Protein AF-A0A1J5WHY4-F1 (afdb_monomer_lite)

Secondary structure (DSSP, 8-state):
-HHHHTT-TTEETTTEEPTT-SS-TTT-TTEETTEEPPGGG--EEE--SSTTBPPEE--SS-SSPPPPPBPPTT-B---STTTT-EEETTEEE-HHHHHHHHTGGGT--EE---TT--EEEEEETTTEEEEEEEEPPTT-EETTTEEEETTEEEEPHHHHHHHSHHHHHHHHHHHHHHHHHHHHHHH-----

Foldseek 3Di:
DQVQCVVWPQADSVRDGDPPAQDTPRPFLQDDPSAGNDQVVQDQSACDPALQWHGFGRHRPGSHTDDIDGHDQQCQRDDDPAQGFTDDPRDGFELQVVQCVVPVVQRFRGADDDAQWQWRWTQGPPPGIDTDPDGGDFSYDHHQQWTDDPRGTGHDPVSVCVVCVVVVVVVVVVVVVVVVVVVVCVVDPDDD

Radius of gyration: 28.95 Å; chains: 1; bounding box: 81×68×58 Å

Structure (mmCIF, N/CA/C/O backbone):
data_AF-A0A1J5WHY4-F1
#
_entry.id   AF-A0A1J5WHY4-F1
#
loop_
_atom_site.group_PDB
_atom_site.id
_atom_site.type_symbol
_atom_site.label_atom_id
_atom_site.label_alt_id
_atom_site.label_comp_id
_atom_site.label_asym_id
_atom_site.label_entity_id
_atom_site.label_seq_id
_atom_site.pdbx_PDB_ins_code
_atom_site.Cartn_x
_atom_site.Cartn_y
_atom_site.Cartn_z
_atom_site.occupancy
_atom_site.B_iso_or_equiv
_atom_site.auth_seq_id
_atom_site.auth_comp_id
_atom_site.auth_asym_id
_atom_site.auth_atom_id
_atom_site.pdbx_PDB_model_num
ATOM 1 N N . ASP A 1 1 ? -32.432 -4.591 13.826 1.00 59.94 1 ASP A N 1
ATOM 2 C CA . ASP A 1 1 ? -33.207 -5.833 13.672 1.00 59.94 1 ASP A CA 1
ATOM 3 C C . ASP A 1 1 ? -33.031 -6.693 14.907 1.00 59.94 1 ASP A C 1
ATOM 5 O O . ASP A 1 1 ? -31.966 -6.655 15.508 1.00 59.94 1 ASP A O 1
ATOM 9 N N . GLU A 1 2 ? -34.041 -7.461 15.313 1.00 70.00 2 GLU A N 1
ATOM 10 C CA . GLU A 1 2 ? -33.984 -8.258 16.554 1.00 70.00 2 GLU A CA 1
ATOM 11 C C . GLU A 1 2 ? -32.782 -9.224 16.594 1.00 70.00 2 GLU A C 1
A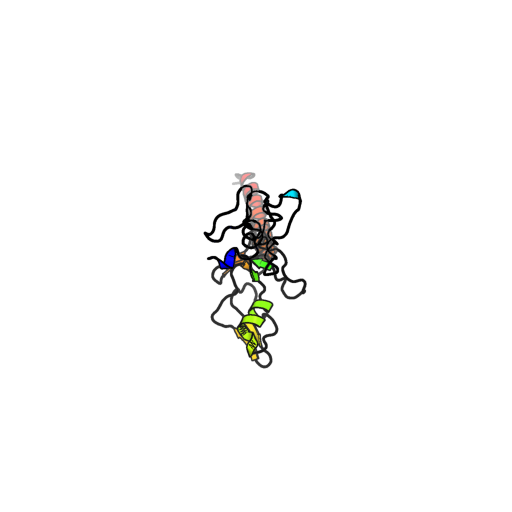TOM 13 O O . GLU A 1 2 ? -32.207 -9.489 17.651 1.00 70.00 2 GLU A O 1
ATOM 18 N N . GLU A 1 3 ? -32.336 -9.698 15.430 1.00 79.19 3 GLU A N 1
ATOM 19 C CA . GLU A 1 3 ? -31.194 -10.601 15.293 1.00 79.19 3 GLU A CA 1
ATOM 20 C C . GLU A 1 3 ? -29.842 -9.950 15.642 1.00 79.19 3 GLU A C 1
ATOM 22 O O . GLU A 1 3 ? -28.962 -10.613 16.213 1.00 79.19 3 GLU A O 1
ATOM 27 N N . SER A 1 4 ? -29.686 -8.640 15.402 1.00 79.88 4 SER A N 1
ATOM 28 C CA . SER A 1 4 ? -28.444 -7.917 15.718 1.00 79.88 4 SER A CA 1
ATOM 29 C C . SER A 1 4 ? -28.199 -7.806 17.224 1.00 79.88 4 SER A C 1
ATOM 31 O O . SER A 1 4 ? -27.061 -7.633 17.649 1.00 79.88 4 SER A O 1
ATOM 33 N N . CYS A 1 5 ? -29.246 -7.952 18.040 1.00 88.06 5 CYS A N 1
ATOM 34 C CA . CYS A 1 5 ? -29.177 -7.861 19.502 1.00 88.06 5 CYS A CA 1
ATOM 35 C C . CYS A 1 5 ? -29.443 -9.200 20.202 1.00 88.06 5 CYS A C 1
ATOM 37 O O . CYS A 1 5 ? -29.368 -9.303 21.427 1.00 88.06 5 CYS A O 1
ATOM 39 N N . LYS A 1 6 ? -29.690 -10.265 19.430 1.00 87.75 6 LYS A N 1
ATOM 40 C CA . LYS A 1 6 ? -29.841 -11.622 19.954 1.00 87.75 6 LYS A CA 1
ATOM 41 C C . LYS A 1 6 ? -28.571 -12.056 20.687 1.00 87.75 6 LYS A C 1
ATOM 43 O O . LYS A 1 6 ? -27.494 -12.094 20.082 1.00 87.75 6 LYS A O 1
ATOM 48 N N . ASN A 1 7 ? -28.731 -12.436 21.955 1.00 88.25 7 ASN A N 1
ATOM 49 C CA . ASN A 1 7 ? -27.664 -12.815 22.890 1.00 88.25 7 ASN A CA 1
ATOM 50 C C . ASN A 1 7 ? -26.639 -11.704 23.177 1.00 88.25 7 ASN A C 1
ATOM 52 O O . ASN A 1 7 ? -25.543 -12.002 23.642 1.00 88.25 7 ASN A O 1
ATOM 56 N N . ASP A 1 8 ? -26.977 -10.439 22.915 1.00 92.88 8 ASP A N 1
ATOM 57 C CA . ASP A 1 8 ? -26.152 -9.305 23.319 1.00 92.88 8 ASP A CA 1
ATOM 58 C C . ASP A 1 8 ? -26.625 -8.792 24.696 1.00 92.88 8 ASP A C 1
ATOM 60 O O . ASP A 1 8 ? -27.775 -8.349 24.836 1.00 92.88 8 ASP A O 1
ATOM 64 N N . PRO A 1 9 ? -25.785 -8.848 25.747 1.00 93.75 9 PRO A N 1
ATOM 65 C CA . PRO A 1 9 ? -26.169 -8.367 27.068 1.00 93.75 9 PRO A CA 1
ATOM 66 C C . PRO A 1 9 ? -26.390 -6.850 27.108 1.00 93.75 9 PRO A C 1
ATOM 68 O O . PRO A 1 9 ? -27.056 -6.388 28.030 1.00 93.75 9 PRO A O 1
ATOM 71 N N . CYS A 1 10 ? -25.933 -6.103 26.105 1.00 96.06 10 CYS A N 1
ATOM 72 C CA . CYS A 1 10 ? -25.896 -4.647 26.055 1.00 96.06 10 CYS A CA 1
ATOM 73 C C . CYS A 1 10 ? -26.988 -4.029 25.174 1.00 96.06 10 CYS A C 1
ATOM 75 O O . CYS A 1 10 ? -27.251 -2.833 25.283 1.00 96.06 10 CYS A O 1
ATOM 77 N N . CYS A 1 11 ? -27.630 -4.817 24.305 1.00 94.19 11 CYS A N 1
ATOM 78 C CA . CYS A 1 11 ? -28.601 -4.322 23.329 1.00 94.19 11 CYS A CA 1
ATOM 79 C C . CYS A 1 11 ? -30.041 -4.811 23.593 1.00 94.19 11 CYS A C 1
ATOM 81 O O . CYS A 1 11 ? -30.272 -5.910 24.097 1.00 94.19 11 CYS A O 1
ATOM 83 N N . LEU A 1 12 ? -31.021 -3.978 23.238 1.00 91.94 12 LEU A N 1
ATOM 84 C CA . LEU A 1 12 ? -32.456 -4.253 23.211 1.00 91.94 12 LEU A CA 1
ATOM 85 C C . LEU A 1 12 ? -32.936 -4.558 21.776 1.00 91.94 12 LEU A C 1
ATOM 87 O O . LEU A 1 12 ? -32.387 -4.007 20.819 1.00 91.94 12 LEU A O 1
ATOM 91 N N . PRO A 1 13 ? -34.010 -5.353 21.592 1.00 87.75 13 PRO A N 1
ATOM 92 C CA . PRO A 1 13 ? -34.517 -5.727 20.262 1.00 87.75 13 PRO A CA 1
ATOM 93 C C . PRO A 1 13 ? -34.906 -4.548 19.352 1.00 87.75 13 PRO A C 1
ATOM 95 O O . PRO A 1 13 ? -34.884 -4.673 18.131 1.00 87.75 13 PRO A O 1
ATOM 98 N N . ASN A 1 14 ? -35.202 -3.379 19.927 1.00 87.62 14 ASN A N 1
ATOM 99 C CA . ASN A 1 14 ? -35.537 -2.146 19.208 1.00 87.62 14 ASN A CA 1
ATOM 100 C C . ASN A 1 14 ? -34.307 -1.310 18.788 1.00 87.62 14 ASN A C 1
ATOM 102 O O . ASN A 1 14 ? -34.426 -0.094 18.620 1.00 87.62 14 ASN A O 1
ATOM 106 N N . CYS A 1 15 ? -33.134 -1.940 18.646 1.00 85.62 15 CYS A N 1
ATOM 107 C CA . CYS A 1 15 ? -31.858 -1.299 18.297 1.00 85.62 15 CYS A CA 1
ATOM 108 C C . CYS A 1 15 ? -31.422 -0.193 19.274 1.00 85.62 15 CYS A C 1
ATOM 110 O O . CYS A 1 15 ? -30.805 0.793 18.867 1.00 85.62 15 CYS A O 1
ATOM 112 N N . ARG A 1 16 ? -31.751 -0.331 20.562 1.00 91.31 16 ARG A N 1
ATOM 113 C CA . ARG A 1 16 ? -31.295 0.585 21.617 1.00 91.31 16 ARG A CA 1
ATOM 114 C C . ARG A 1 16 ? -30.353 -0.124 22.575 1.00 91.31 16 ARG A C 1
ATOM 116 O O . ARG A 1 16 ? -30.462 -1.329 22.773 1.00 91.31 16 ARG A O 1
ATOM 123 N N . LEU A 1 17 ? -29.454 0.628 23.195 1.00 95.38 17 LEU A N 1
ATOM 124 C CA . LEU A 1 17 ? -28.636 0.114 24.288 1.00 95.38 17 LEU A CA 1
ATOM 125 C C . LEU A 1 17 ? -29.483 -0.040 25.557 1.00 95.38 17 LEU A C 1
ATOM 127 O O . LEU A 1 17 ? -30.433 0.717 25.777 1.00 95.38 17 LEU A O 1
ATOM 131 N N . LYS A 1 18 ? -29.147 -1.033 26.380 1.00 95.62 18 LYS A N 1
ATOM 132 C CA . LYS A 1 18 ? -29.702 -1.176 27.730 1.00 95.62 18 LYS A CA 1
ATOM 133 C C . LYS A 1 18 ? -29.187 -0.060 28.636 1.00 95.62 18 LYS A C 1
ATOM 135 O O . LYS A 1 18 ? -28.164 0.563 28.363 1.00 95.62 18 LYS A O 1
ATOM 140 N N . GLU A 1 19 ? -29.895 0.177 29.734 1.00 96.44 19 GLU A N 1
ATOM 141 C CA . GLU A 1 19 ? -29.470 1.144 30.743 1.00 96.44 19 GLU A CA 1
ATOM 142 C C . GLU A 1 19 ? -28.061 0.806 31.267 1.00 96.44 19 GLU A C 1
ATOM 144 O O . GLU A 1 19 ? -27.763 -0.349 31.570 1.00 96.44 19 GLU A O 1
ATOM 149 N N . GLY A 1 20 ? -27.175 1.807 31.306 1.00 95.44 20 GLY A N 1
ATOM 150 C CA . GLY A 1 20 ? -25.771 1.651 31.709 1.00 95.44 20 GLY A CA 1
ATOM 151 C C . GLY A 1 20 ? -24.818 1.104 30.634 1.00 95.44 20 GLY A C 1
ATOM 152 O O . GLY A 1 20 ? -23.603 1.138 30.838 1.00 95.44 20 GLY A O 1
ATOM 153 N N . ALA A 1 21 ? -25.323 0.642 29.484 1.00 97.25 21 ALA A N 1
ATOM 154 C CA . ALA A 1 21 ? -24.483 0.223 28.364 1.00 97.25 21 ALA A CA 1
ATOM 155 C C . ALA A 1 21 ? -24.021 1.432 27.534 1.00 97.25 21 ALA A C 1
ATOM 157 O O . ALA A 1 21 ? -24.823 2.271 27.126 1.00 97.25 21 ALA A O 1
ATOM 158 N N . GLN A 1 22 ? -22.720 1.498 27.253 1.00 97.56 22 GLN A N 1
ATOM 159 C CA . GLN A 1 22 ? -22.105 2.529 26.409 1.00 97.56 22 GLN A CA 1
ATOM 160 C C . GLN A 1 22 ? -21.977 2.092 24.942 1.00 97.56 22 GLN A C 1
ATOM 162 O O . GLN A 1 22 ? -21.870 2.927 24.045 1.00 97.56 22 GLN A O 1
ATOM 167 N N . CYS A 1 23 ? -21.961 0.782 24.701 1.00 96.94 23 CYS A N 1
ATOM 168 C CA . CYS A 1 23 ? -21.785 0.155 23.396 1.00 96.94 23 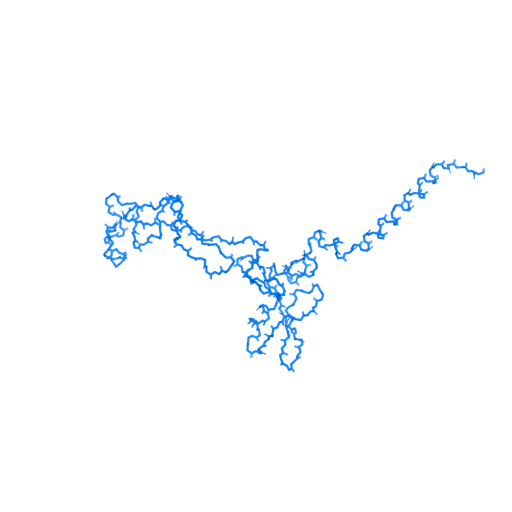CYS A CA 1
ATOM 169 C C . CYS A 1 23 ? -22.359 -1.271 23.405 1.00 96.94 23 CYS A C 1
ATOM 171 O O . CYS A 1 23 ? -22.812 -1.758 24.443 1.00 96.94 23 CYS A O 1
ATOM 173 N N . SER A 1 24 ? -22.346 -1.937 22.250 1.00 95.88 24 SER A N 1
ATOM 174 C CA . SER A 1 24 ? -22.832 -3.307 22.060 1.00 95.88 24 SER A CA 1
ATOM 175 C C . SER A 1 24 ? -21.687 -4.267 21.741 1.00 95.88 24 SER A C 1
ATOM 177 O O . SER A 1 24 ? -21.082 -4.173 20.680 1.00 95.88 24 SER A O 1
ATOM 179 N N . ASP A 1 25 ? -21.431 -5.247 22.612 1.00 94.44 25 ASP A N 1
ATOM 180 C CA . ASP A 1 25 ? -20.341 -6.227 22.437 1.00 94.44 25 ASP A CA 1
ATOM 181 C C . ASP A 1 25 ? -20.406 -6.971 21.089 1.00 94.44 25 ASP A C 1
ATOM 183 O O . ASP A 1 25 ? -19.387 -7.423 20.568 1.00 94.44 25 ASP A O 1
ATOM 187 N N . LYS A 1 26 ? -21.603 -7.099 20.503 1.00 93.19 26 LYS A N 1
ATOM 188 C CA . LYS A 1 26 ? -21.813 -7.799 19.233 1.00 93.19 26 LYS A CA 1
ATOM 189 C C . LYS A 1 26 ? -21.710 -6.891 18.002 1.00 93.19 26 LYS A C 1
ATOM 191 O O . LYS A 1 26 ? -21.326 -7.366 16.934 1.00 93.19 26 LYS A O 1
ATOM 196 N N . ASN A 1 27 ? -22.074 -5.614 18.1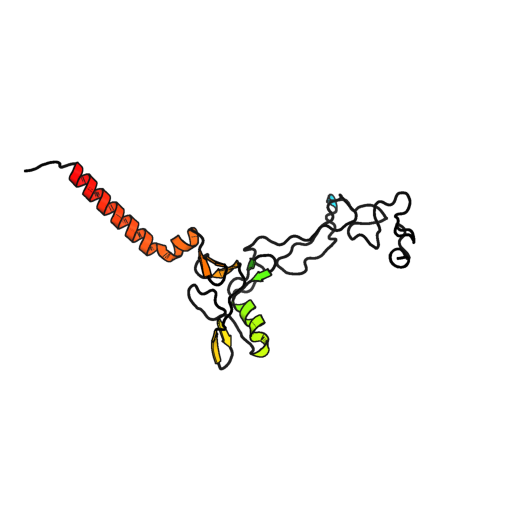29 1.00 92.56 27 ASN A N 1
ATOM 197 C CA . ASN A 1 27 ? -22.152 -4.681 16.998 1.00 92.56 27 ASN A CA 1
ATOM 198 C C . ASN A 1 27 ? -20.965 -3.704 16.933 1.00 92.56 27 ASN A C 1
ATOM 200 O O . ASN A 1 27 ? -20.689 -3.139 15.874 1.00 92.56 27 ASN A O 1
ATOM 204 N N . ASP A 1 28 ? -20.245 -3.526 18.038 1.00 95.56 28 ASP A N 1
ATOM 205 C CA . ASP A 1 28 ? -19.180 -2.544 18.202 1.00 95.56 28 ASP A CA 1
ATOM 206 C C . ASP A 1 28 ? -17.825 -3.235 18.418 1.00 95.56 28 ASP A C 1
ATOM 208 O O . ASP A 1 28 ? -17.602 -3.933 19.403 1.00 95.56 28 ASP A O 1
ATOM 212 N N . GLY A 1 29 ? -16.874 -3.008 17.506 1.00 96.44 29 GLY A N 1
ATOM 213 C CA . GLY A 1 29 ? -15.542 -3.632 17.572 1.00 96.44 29 GLY A CA 1
ATOM 214 C C . GLY A 1 29 ? -14.650 -3.148 18.725 1.00 96.44 29 GLY A C 1
ATOM 215 O O . GLY A 1 29 ? -13.586 -3.721 18.939 1.00 96.44 29 GLY A O 1
ATOM 216 N N . CYS A 1 30 ? -15.053 -2.092 19.435 1.00 98.25 30 CYS A N 1
ATOM 217 C CA . CYS A 1 30 ? -14.369 -1.535 20.604 1.00 98.25 30 CYS A CA 1
ATOM 218 C C . CYS A 1 30 ? -15.230 -1.588 21.870 1.00 98.25 30 CYS A C 1
ATOM 220 O O . CYS A 1 30 ? -15.150 -0.693 22.712 1.00 98.25 30 CYS A O 1
ATOM 222 N N . CYS A 1 31 ? -16.053 -2.628 22.002 1.00 97.94 31 CYS A N 1
ATOM 223 C CA . CYS A 1 31 ? -16.888 -2.850 23.172 1.00 97.94 31 CYS A CA 1
ATOM 224 C C . CYS A 1 31 ? -16.478 -4.119 23.922 1.00 97.94 31 CYS A C 1
ATOM 226 O O . CYS A 1 31 ? -16.157 -5.138 23.304 1.00 97.94 31 CYS A O 1
ATOM 228 N N . ARG A 1 32 ? -16.453 -4.046 25.255 1.00 97.38 32 ARG A N 1
ATOM 229 C CA . ARG A 1 32 ? -16.278 -5.218 26.112 1.00 97.38 32 ARG A CA 1
ATOM 230 C C . ARG A 1 32 ? -17.099 -5.065 27.383 1.00 97.38 32 ARG A C 1
ATOM 232 O O . ARG A 1 32 ? -16.873 -4.136 28.156 1.00 97.38 32 ARG A O 1
ATOM 239 N N . GLY A 1 33 ? -18.015 -5.998 27.630 1.00 96.75 33 GLY A N 1
ATOM 240 C CA . GLY A 1 33 ? -18.870 -5.951 28.813 1.00 96.75 33 GLY A CA 1
ATOM 241 C C . GLY A 1 33 ? -19.761 -4.711 28.821 1.00 96.75 33 GLY A C 1
ATOM 242 O O . GLY A 1 33 ? -19.963 -4.106 29.872 1.00 96.75 33 GLY A O 1
ATOM 243 N N . CYS A 1 34 ? -20.251 -4.303 27.648 1.00 97.75 34 CYS A N 1
ATOM 244 C CA . CYS A 1 34 ? -21.083 -3.111 27.458 1.00 97.75 34 CYS A CA 1
ATOM 245 C C . CYS A 1 34 ? -20.388 -1.770 27.738 1.00 97.75 34 CYS A C 1
ATOM 247 O O . CYS A 1 34 ? -21.062 -0.738 27.785 1.00 97.75 34 CYS A O 1
ATOM 249 N N . GLN A 1 35 ? -19.066 -1.767 27.921 1.00 98.19 35 GLN A N 1
ATOM 250 C CA . GLN A 1 35 ? -18.257 -0.571 28.143 1.00 98.19 35 GLN A CA 1
ATOM 251 C C . GLN A 1 35 ? -17.269 -0.370 26.995 1.00 98.19 35 GLN A C 1
ATOM 253 O O . GLN A 1 35 ? -16.797 -1.332 26.378 1.00 98.19 35 GLN A O 1
ATOM 258 N N . VAL A 1 36 ? -16.958 0.894 26.704 1.00 98.44 36 VAL A N 1
ATOM 259 C CA . VAL A 1 36 ? -15.962 1.239 25.686 1.00 98.44 36 VAL A CA 1
ATOM 260 C C . VAL A 1 36 ? -14.580 0.790 26.154 1.00 98.44 36 VAL A C 1
ATOM 262 O O . VAL A 1 36 ? -14.174 1.072 27.280 1.00 98.44 36 VAL A O 1
ATOM 265 N N . ILE A 1 37 ? -13.844 0.108 25.276 1.00 98.38 37 ILE A N 1
ATOM 266 C CA . ILE A 1 37 ? -12.475 -0.327 25.563 1.00 98.38 37 ILE A CA 1
ATOM 267 C C . ILE A 1 37 ? -11.551 0.892 25.636 1.00 98.38 37 ILE A C 1
ATOM 269 O O . ILE A 1 37 ? -11.500 1.697 24.701 1.00 98.38 37 ILE A O 1
ATOM 273 N N . ALA A 1 38 ? -10.789 1.003 26.723 1.00 97.69 38 ALA A N 1
ATOM 274 C CA . ALA A 1 38 ? -9.899 2.129 26.960 1.00 97.69 38 ALA A CA 1
ATOM 275 C C . ALA A 1 38 ? -8.701 2.147 25.988 1.00 97.69 38 ALA A C 1
ATOM 277 O O . ALA A 1 38 ? -8.223 1.117 25.506 1.00 97.69 38 ALA A O 1
ATOM 278 N N . LYS A 1 39 ? -8.202 3.351 25.684 1.00 96.94 39 LYS A N 1
ATOM 279 C CA . LYS A 1 39 ? -7.125 3.579 24.703 1.00 96.94 39 LYS A CA 1
ATOM 280 C C . LYS A 1 39 ? -5.807 2.890 25.074 1.00 96.94 39 LYS A C 1
ATOM 282 O O . LYS A 1 39 ? -5.053 2.458 24.202 1.00 96.94 39 LYS A O 1
ATOM 287 N N . ASP A 1 40 ? -5.499 2.844 26.361 1.00 96.75 40 ASP A N 1
ATOM 288 C CA . ASP A 1 40 ? -4.267 2.297 26.927 1.00 96.75 40 ASP A CA 1
ATOM 289 C C . ASP A 1 40 ? -4.172 0.770 26.806 1.00 96.75 40 ASP A C 1
ATOM 291 O O . ASP A 1 40 ? -3.061 0.242 26.740 1.00 96.75 40 ASP A O 1
ATOM 295 N N . GLU A 1 41 ? -5.297 0.070 26.637 1.00 97.06 41 GLU A N 1
ATOM 296 C CA . GLU A 1 41 ? -5.311 -1.371 26.355 1.00 97.06 41 GLU A CA 1
ATOM 297 C C . GLU A 1 41 ? -4.746 -1.734 24.974 1.00 97.06 41 GLU A C 1
ATOM 299 O O . GLU A 1 41 ? -4.408 -2.893 24.732 1.00 97.06 41 GLU A O 1
ATOM 304 N N . LYS A 1 42 ? -4.664 -0.770 24.042 1.00 95.56 42 LYS A N 1
ATOM 305 C CA . LYS A 1 42 ? -4.219 -0.992 22.653 1.00 95.56 42 LYS A CA 1
ATOM 306 C C . LYS A 1 42 ? -4.924 -2.187 21.993 1.00 95.56 42 LYS A C 1
ATOM 308 O O . LYS A 1 42 ? -4.304 -2.990 21.291 1.00 95.56 42 LYS A O 1
ATOM 313 N N . HIS A 1 43 ? -6.235 -2.301 22.199 1.00 97.50 43 HIS A N 1
ATOM 314 C CA . HIS A 1 43 ? -7.028 -3.375 21.614 1.00 97.50 43 HIS A CA 1
ATOM 315 C C . HIS A 1 43 ? -7.145 -3.212 20.095 1.00 97.50 43 HIS A C 1
ATOM 317 O O . HIS A 1 43 ? -7.610 -2.178 19.613 1.00 97.50 43 HIS A O 1
ATOM 323 N N . VAL A 1 44 ? -6.749 -4.238 19.338 1.00 97.56 44 VAL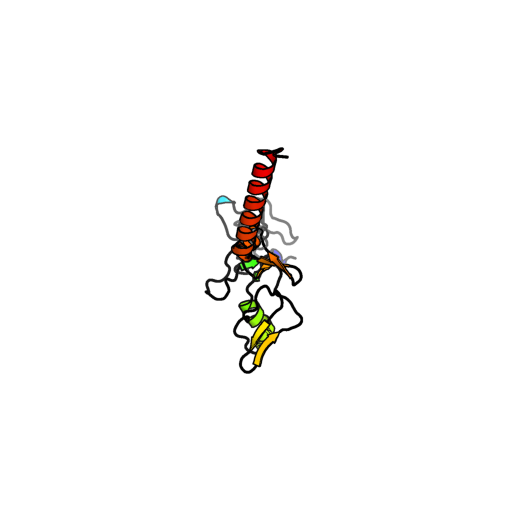 A N 1
ATOM 324 C CA . VAL A 1 44 ? -6.884 -4.250 17.876 1.00 97.56 44 VAL A CA 1
ATOM 325 C C . VAL A 1 44 ? -8.299 -4.670 17.496 1.00 97.56 44 VAL A C 1
ATOM 327 O O . VAL A 1 44 ? -8.613 -5.857 17.486 1.00 97.56 44 VAL A O 1
ATOM 330 N N . CYS A 1 45 ? -9.125 -3.700 17.116 1.00 97.38 45 CYS A N 1
ATOM 331 C CA . CYS A 1 45 ? -10.502 -3.935 16.677 1.00 97.38 45 CYS A CA 1
ATOM 332 C C . CYS A 1 45 ? -10.619 -4.238 15.175 1.00 97.38 45 CYS A C 1
ATOM 334 O O . CYS A 1 45 ? -11.636 -4.750 14.706 1.00 97.38 45 CYS A O 1
ATOM 336 N N . ARG A 1 46 ? -9.583 -3.917 14.387 1.00 97.12 46 ARG A N 1
ATOM 337 C CA . ARG A 1 46 ? -9.516 -4.256 12.960 1.00 97.12 46 ARG A CA 1
ATOM 338 C C . ARG A 1 46 ? -8.079 -4.512 12.535 1.00 97.12 46 ARG A C 1
ATOM 340 O O . ARG A 1 46 ? -7.241 -3.616 12.593 1.00 97.12 46 ARG A O 1
ATOM 347 N N . LYS A 1 47 ? -7.819 -5.726 12.054 1.00 96.19 47 LYS A N 1
ATOM 348 C CA . LYS A 1 47 ? -6.526 -6.113 11.483 1.00 96.19 47 LYS A CA 1
ATOM 349 C C . LYS A 1 47 ? -6.299 -5.462 10.119 1.00 96.19 47 LYS A C 1
ATOM 351 O O . LYS A 1 47 ? -7.247 -5.271 9.352 1.00 96.19 47 LYS A O 1
ATOM 356 N N . ALA A 1 48 ? -5.045 -5.133 9.823 1.00 94.88 48 ALA A N 1
ATOM 357 C CA . ALA A 1 48 ? -4.624 -4.639 8.521 1.00 94.88 48 ALA A CA 1
ATOM 358 C C . ALA A 1 48 ? -5.013 -5.630 7.413 1.00 94.88 48 ALA A C 1
ATOM 360 O O . ALA A 1 48 ? -4.762 -6.831 7.515 1.00 94.88 48 ALA A O 1
ATOM 361 N N . ARG A 1 49 ? -5.617 -5.127 6.330 1.00 92.81 49 ARG A N 1
ATOM 362 C CA . ARG A 1 49 ? -6.038 -5.959 5.188 1.00 92.81 49 ARG A CA 1
ATOM 363 C C . ARG A 1 49 ? -4.906 -6.234 4.206 1.00 92.81 49 ARG A C 1
ATOM 365 O O . ARG A 1 49 ? -5.006 -7.140 3.386 1.00 92.81 49 ARG A O 1
ATOM 372 N N . ASN A 1 50 ? -3.862 -5.413 4.237 1.00 90.31 50 ASN A N 1
ATOM 373 C CA . ASN A 1 50 ? -2.700 -5.534 3.372 1.00 90.31 50 ASN A CA 1
ATOM 374 C C . ASN A 1 50 ? -1.446 -4.991 4.075 1.00 90.31 50 ASN A C 1
ATOM 376 O O . ASN A 1 50 ? -1.522 -4.364 5.130 1.00 90.31 50 ASN A O 1
ATOM 380 N N . THR A 1 51 ? -0.281 -5.209 3.467 1.00 92.19 51 THR A N 1
ATOM 381 C CA . THR A 1 51 ? 1.021 -4.820 4.029 1.00 92.19 51 THR A CA 1
ATOM 382 C C . THR A 1 51 ? 1.246 -3.307 4.112 1.00 92.19 51 THR A C 1
ATOM 384 O O . THR A 1 51 ? 2.138 -2.879 4.845 1.00 92.19 51 THR A O 1
ATOM 387 N N . CYS A 1 52 ? 0.433 -2.505 3.419 1.00 94.06 52 CYS A N 1
ATOM 388 C CA . CYS A 1 52 ? 0.453 -1.041 3.405 1.00 94.06 52 CYS A CA 1
ATOM 389 C C . CYS A 1 52 ? -0.614 -0.393 4.287 1.00 94.06 52 CYS A C 1
ATOM 391 O O . CYS A 1 52 ? -0.803 0.821 4.235 1.00 94.06 52 CYS A O 1
ATOM 393 N N . GLN A 1 53 ? -1.291 -1.178 5.117 1.00 94.94 53 GLN A N 1
ATOM 394 C CA . GLN A 1 53 ? -2.261 -0.702 6.086 1.00 94.94 53 GLN A CA 1
ATOM 395 C C . GLN A 1 53 ? -1.760 -0.987 7.504 1.00 94.94 53 GLN A C 1
ATOM 397 O O . GLN A 1 53 ? -1.049 -1.965 7.736 1.00 94.94 53 GLN A O 1
ATOM 402 N N . ASN A 1 54 ? -2.113 -0.118 8.446 1.00 94.50 54 ASN A N 1
ATOM 403 C CA . ASN A 1 54 ? -1.893 -0.345 9.868 1.00 94.50 54 ASN A CA 1
ATOM 404 C C . ASN A 1 54 ? -3.120 -1.014 10.500 1.00 94.50 54 ASN A C 1
ATOM 406 O O . ASN A 1 54 ? -4.257 -0.808 10.060 1.00 94.50 54 ASN A O 1
ATOM 410 N N . ASP A 1 55 ? -2.883 -1.788 11.557 1.00 96.38 55 ASP A N 1
ATOM 411 C CA . ASP A 1 55 ? -3.952 -2.233 12.451 1.00 96.38 55 ASP A CA 1
ATOM 412 C C . ASP A 1 55 ? -4.687 -1.003 13.018 1.00 96.38 55 ASP A C 1
ATOM 414 O O . ASP A 1 55 ? -4.068 0.028 13.296 1.00 96.38 55 ASP A O 1
ATOM 418 N N . SER A 1 56 ? -6.011 -1.103 13.165 1.00 97.62 56 SER A N 1
ATOM 419 C CA . SER A 1 56 ? -6.810 -0.094 13.862 1.00 97.62 56 SER A CA 1
ATOM 420 C C . SER A 1 56 ? -6.997 -0.492 15.317 1.00 97.62 56 SER A C 1
ATOM 422 O O . SER A 1 56 ? -7.301 -1.652 15.619 1.00 97.62 56 SER A O 1
ATOM 424 N N . TYR A 1 57 ? -6.836 0.487 16.198 1.00 97.75 57 TYR A N 1
ATOM 425 C CA . TYR A 1 57 ? -6.865 0.318 17.641 1.00 97.75 57 TYR A CA 1
ATOM 426 C C . TYR A 1 57 ? -8.018 1.111 18.235 1.00 97.75 57 TYR A C 1
ATOM 428 O O . TYR A 1 57 ? -8.309 2.211 17.767 1.00 97.75 57 TYR A O 1
ATOM 436 N N . CYS A 1 58 ? -8.635 0.585 19.288 1.00 98.06 58 CYS A N 1
ATOM 437 C CA . CYS A 1 58 ? -9.619 1.340 20.055 1.00 98.06 58 CYS A CA 1
ATOM 438 C C . CYS A 1 58 ? -8.981 2.587 20.669 1.00 98.06 58 CYS A C 1
ATOM 440 O O . CYS A 1 58 ? -7.898 2.524 21.250 1.00 98.06 58 CYS A O 1
ATOM 442 N N . ASP A 1 59 ? -9.652 3.727 20.523 1.00 97.19 59 ASP A N 1
ATOM 443 C CA . ASP A 1 59 ? -9.152 5.032 20.961 1.00 97.19 59 ASP A CA 1
ATOM 444 C C . ASP A 1 59 ? -9.764 5.503 22.290 1.00 97.19 59 ASP A C 1
ATOM 446 O O . ASP A 1 59 ? -9.431 6.591 22.761 1.00 97.19 59 ASP A O 1
ATOM 450 N N . GLY A 1 60 ? -10.630 4.683 22.896 1.00 97.31 60 GLY A N 1
ATOM 451 C CA . GLY A 1 60 ? -11.337 4.983 24.140 1.00 97.31 60 GLY A CA 1
ATOM 452 C C . GLY A 1 60 ? -12.484 5.985 24.006 1.00 97.31 60 GLY A C 1
ATOM 453 O O . GLY A 1 60 ? -13.079 6.339 25.018 1.00 97.31 60 GLY A O 1
ATOM 454 N N . SER A 1 61 ? -12.801 6.463 22.798 1.00 96.94 61 SER A N 1
ATOM 455 C CA . SER A 1 61 ? -13.814 7.507 22.593 1.00 96.94 61 SER A CA 1
ATOM 456 C C . SER A 1 61 ? -15.214 6.961 22.302 1.00 96.94 61 SER A C 1
ATOM 458 O O . SER A 1 61 ? -16.209 7.619 22.602 1.00 96.94 61 SER A O 1
ATOM 460 N N . SER A 1 62 ? -15.313 5.769 21.705 1.00 97.00 62 SER A N 1
ATOM 461 C CA . SER A 1 62 ? -16.586 5.119 21.383 1.00 97.00 62 SER A CA 1
ATOM 462 C C . SER A 1 62 ? -16.427 3.608 21.196 1.00 97.00 62 SER A C 1
ATOM 464 O O . SER A 1 62 ? -15.319 3.116 20.984 1.00 97.00 62 SER A O 1
ATOM 466 N N . GLY A 1 63 ? -17.542 2.868 21.186 1.00 97.12 63 GLY A N 1
ATOM 467 C CA . GLY A 1 63 ? -17.545 1.445 20.819 1.00 97.12 63 GLY A CA 1
ATOM 468 C C . GLY A 1 63 ? -17.199 1.188 19.344 1.00 97.12 63 GLY A C 1
ATOM 469 O O . GLY A 1 63 ? -16.831 0.076 18.960 1.00 97.12 63 GLY A O 1
ATOM 470 N N . LYS A 1 64 ? -17.252 2.211 18.485 1.00 96.88 64 LYS A N 1
ATOM 471 C CA . LYS A 1 64 ? -16.944 2.045 17.065 1.00 96.88 64 LYS A CA 1
ATOM 472 C C . LYS A 1 64 ? -15.441 1.914 16.864 1.00 96.88 64 LYS A C 1
ATOM 474 O O . LYS A 1 64 ? -14.663 2.756 17.295 1.00 96.88 64 LYS A O 1
ATOM 479 N N . CYS A 1 65 ? -15.043 0.890 16.115 1.00 97.69 65 CYS A N 1
ATOM 480 C CA . CYS A 1 65 ? -13.657 0.747 15.690 1.00 97.69 65 CYS A CA 1
ATOM 481 C C . CYS A 1 65 ? -13.286 1.875 14.709 1.00 97.69 65 CYS A C 1
ATOM 483 O O . CYS A 1 65 ? -13.939 1.983 13.657 1.00 97.69 65 CYS A O 1
ATOM 485 N N . PRO A 1 66 ? -12.254 2.689 14.996 1.00 96.75 66 PRO A N 1
ATOM 486 C CA . PRO A 1 66 ? -11.852 3.770 14.108 1.00 96.75 66 PRO A CA 1
ATOM 487 C C . PRO A 1 66 ? -11.379 3.234 12.746 1.00 96.75 66 PRO A C 1
ATOM 489 O O . PRO A 1 66 ? -11.027 2.052 12.605 1.00 96.75 66 PRO A O 1
ATOM 492 N N . PRO A 1 67 ? -11.385 4.072 11.695 1.00 94.81 67 PRO A N 1
ATOM 493 C CA . PRO A 1 67 ? -10.898 3.664 10.387 1.00 94.81 67 PRO A CA 1
ATOM 494 C C . PRO A 1 67 ? -9.403 3.326 10.443 1.00 94.81 67 PRO A C 1
ATOM 496 O O . PRO A 1 67 ? -8.602 4.049 11.030 1.00 94.81 67 PRO A O 1
ATOM 499 N N . SER A 1 68 ? -9.018 2.229 9.792 1.00 94.31 68 SER A N 1
ATOM 500 C CA . SER A 1 68 ? -7.610 1.874 9.614 1.00 94.31 68 SER A CA 1
ATOM 501 C C . SER A 1 68 ? -6.910 2.901 8.726 1.00 94.31 68 SER A C 1
ATOM 503 O O . SER A 1 68 ? -7.429 3.264 7.669 1.00 94.31 68 SER A O 1
ATOM 505 N N . VAL A 1 69 ? -5.701 3.296 9.113 1.00 94.50 69 VAL A N 1
ATOM 506 C CA . VAL A 1 69 ? -4.864 4.230 8.352 1.00 94.50 69 VAL A CA 1
ATOM 507 C C . VAL A 1 69 ? -3.859 3.485 7.475 1.00 94.50 69 VAL A C 1
ATOM 509 O O . VAL A 1 69 ? -3.432 2.372 7.798 1.00 94.50 69 VAL A O 1
ATOM 512 N N . PHE A 1 70 ? -3.477 4.091 6.353 1.00 94.69 70 PHE A N 1
ATOM 513 C CA . PHE A 1 70 ? -2.406 3.562 5.513 1.00 94.69 70 PHE A CA 1
ATOM 514 C C . PHE A 1 70 ? -1.034 3.890 6.097 1.00 94.69 70 PHE A C 1
ATOM 516 O O . PHE A 1 70 ? -0.857 4.885 6.799 1.00 94.69 70 PHE A O 1
ATOM 523 N N . LYS A 1 71 ? -0.060 3.034 5.796 1.00 93.81 71 LYS A N 1
ATOM 524 C CA . LYS A 1 71 ? 1.353 3.331 6.016 1.00 93.81 71 LYS A CA 1
ATOM 525 C C . LYS A 1 71 ? 1.780 4.477 5.109 1.00 93.81 71 LYS A C 1
ATOM 527 O O . LYS A 1 71 ? 1.195 4.695 4.048 1.00 93.81 71 LYS A O 1
ATOM 532 N N . GLU A 1 72 ? 2.824 5.178 5.528 1.00 91.75 72 GLU A N 1
ATOM 533 C CA . GLU A 1 72 ? 3.395 6.278 4.762 1.00 91.75 72 GLU A CA 1
ATOM 534 C C . GLU A 1 72 ? 3.847 5.822 3.370 1.00 91.75 72 GLU A C 1
ATOM 536 O O . GLU A 1 72 ? 4.348 4.705 3.177 1.00 91.75 72 GLU A O 1
ATOM 541 N N . ASN A 1 73 ? 3.687 6.713 2.392 1.00 89.50 73 ASN A N 1
ATOM 542 C CA . ASN A 1 73 ? 4.186 6.475 1.048 1.00 89.50 73 ASN A CA 1
ATOM 543 C C . ASN A 1 73 ? 5.707 6.284 1.098 1.00 89.50 73 ASN A C 1
ATOM 545 O O . ASN A 1 73 ? 6.432 7.064 1.709 1.00 89.50 73 ASN A O 1
ATOM 549 N N . GLY A 1 74 ? 6.195 5.232 0.450 1.00 87.31 74 GLY A N 1
ATOM 550 C CA . GLY A 1 74 ? 7.598 4.844 0.483 1.00 87.31 74 GLY A CA 1
ATOM 551 C C . GLY A 1 74 ? 7.955 3.801 1.549 1.00 87.31 74 GLY A C 1
ATOM 552 O O . GLY A 1 74 ? 9.078 3.294 1.529 1.00 87.31 74 GLY A O 1
ATOM 553 N N . ALA A 1 75 ? 7.030 3.425 2.439 1.00 90.06 75 ALA A N 1
ATOM 554 C CA . ALA A 1 75 ? 7.248 2.319 3.369 1.00 90.06 75 ALA A CA 1
ATOM 555 C C . ALA A 1 75 ? 7.418 0.994 2.608 1.00 90.06 75 ALA A C 1
ATOM 557 O O . ALA A 1 75 ? 6.662 0.702 1.683 1.00 90.06 75 ALA A O 1
ATOM 558 N N . ARG A 1 76 ? 8.397 0.169 2.995 1.00 89.38 76 ARG A N 1
ATOM 559 C CA . ARG A 1 76 ? 8.595 -1.154 2.383 1.00 89.38 76 ARG A CA 1
ATOM 560 C C . ARG A 1 76 ? 7.421 -2.068 2.718 1.00 89.38 76 ARG A C 1
ATOM 562 O O . ARG A 1 76 ? 7.035 -2.179 3.880 1.00 89.38 76 ARG A O 1
ATOM 569 N N . CYS A 1 77 ? 6.880 -2.725 1.699 1.00 89.69 77 CYS A N 1
ATOM 570 C CA . CYS A 1 77 ? 5.722 -3.608 1.838 1.00 89.69 77 CYS A CA 1
ATOM 571 C C . CYS A 1 77 ? 5.991 -5.059 1.428 1.00 89.69 77 CYS A C 1
ATOM 573 O O . CYS A 1 77 ? 5.161 -5.922 1.712 1.00 89.69 77 CYS A O 1
ATOM 575 N N . GLU A 1 78 ? 7.154 -5.331 0.831 1.00 81.19 78 GLU A N 1
ATOM 576 C CA . GLU A 1 78 ? 7.699 -6.669 0.587 1.00 81.19 78 GLU A CA 1
ATOM 577 C C . GLU A 1 78 ? 9.195 -6.684 0.925 1.00 81.19 78 GLU A C 1
ATOM 579 O O . GLU A 1 78 ? 9.878 -5.661 0.833 1.00 81.19 78 GLU A O 1
ATOM 584 N N . HIS A 1 79 ? 9.691 -7.852 1.337 1.00 61.88 79 HIS A N 1
ATOM 585 C CA . HIS A 1 79 ? 11.086 -8.061 1.739 1.00 61.88 79 HIS A CA 1
ATOM 586 C C . HIS A 1 79 ? 11.989 -8.562 0.603 1.00 61.88 79 HIS A C 1
ATOM 588 O O . HIS A 1 79 ? 13.172 -8.780 0.836 1.00 61.88 79 HIS A O 1
ATOM 594 N N . THR A 1 80 ? 11.458 -8.779 -0.602 1.00 55.59 80 THR A N 1
ATOM 595 C CA . THR A 1 80 ? 12.232 -9.334 -1.717 1.00 55.59 80 THR A CA 1
ATOM 596 C C . THR A 1 80 ? 13.079 -8.266 -2.406 1.00 55.59 80 THR A C 1
ATOM 598 O O . THR A 1 80 ? 12.625 -7.147 -2.643 1.00 55.59 80 THR A O 1
ATOM 601 N N . ASP A 1 81 ? 14.295 -8.645 -2.801 1.00 47.91 81 ASP A N 1
ATOM 602 C CA . ASP A 1 81 ? 15.279 -7.804 -3.506 1.00 47.91 81 ASP A CA 1
ATOM 603 C C . ASP A 1 81 ? 14.865 -7.411 -4.942 1.00 47.91 81 ASP A C 1
ATOM 605 O O . ASP A 1 81 ? 15.627 -6.790 -5.685 1.00 47.91 81 ASP A O 1
ATOM 609 N N . THR A 1 82 ? 13.649 -7.764 -5.361 1.00 51.81 82 THR A N 1
ATOM 610 C CA . THR A 1 82 ? 13.067 -7.421 -6.658 1.00 51.81 82 THR A CA 1
ATOM 611 C C . THR A 1 82 ? 12.421 -6.033 -6.596 1.00 51.81 82 THR A C 1
ATOM 613 O O . THR A 1 82 ? 11.349 -5.841 -6.035 1.00 51.81 82 THR A O 1
ATOM 616 N N . ASP A 1 83 ? 13.098 -5.036 -7.169 1.00 61.34 83 ASP A N 1
ATOM 617 C CA . ASP A 1 83 ? 12.641 -3.651 -7.407 1.00 61.34 83 ASP A CA 1
ATOM 618 C C . ASP A 1 83 ? 12.195 -2.814 -6.188 1.00 61.34 83 ASP A C 1
ATOM 620 O O . ASP A 1 83 ? 11.850 -1.641 -6.350 1.00 61.34 83 ASP A O 1
ATOM 624 N N . GLY A 1 84 ? 12.246 -3.363 -4.970 1.00 67.88 84 GLY A N 1
ATOM 625 C CA . GLY A 1 84 ? 11.939 -2.663 -3.725 1.00 67.88 84 GLY A CA 1
ATOM 626 C C . GLY A 1 84 ? 10.502 -2.151 -3.671 1.00 67.88 84 GLY A C 1
ATOM 627 O O . GLY A 1 84 ? 10.305 -0.937 -3.676 1.00 67.88 84 GLY A O 1
ATOM 628 N N . SER A 1 85 ? 9.520 -3.059 -3.606 1.00 86.50 85 SER A N 1
ATOM 629 C CA . SER A 1 85 ? 8.095 -2.715 -3.515 1.00 86.50 85 SER A CA 1
ATOM 630 C C . SER A 1 85 ? 7.798 -1.813 -2.311 1.00 86.50 85 SER A C 1
ATOM 632 O O . SER A 1 85 ? 8.102 -2.161 -1.162 1.00 86.50 85 SER A O 1
ATOM 634 N N . LEU A 1 86 ? 7.177 -0.660 -2.571 1.00 89.75 86 LEU A N 1
ATOM 635 C CA . LEU A 1 86 ? 6.837 0.346 -1.566 1.00 89.75 86 LEU A CA 1
ATOM 636 C C . LEU A 1 86 ? 5.348 0.667 -1.564 1.00 89.75 86 LEU A C 1
ATOM 638 O O . LEU A 1 86 ? 4.671 0.602 -2.590 1.00 89.75 86 LEU A O 1
ATOM 642 N N . CYS A 1 87 ? 4.854 1.093 -0.412 1.00 92.94 87 CYS A N 1
ATOM 643 C CA . CYS A 1 87 ? 3.514 1.626 -0.286 1.00 92.94 87 CYS A CA 1
ATOM 644 C C . CYS A 1 87 ? 3.370 2.932 -1.059 1.00 92.94 87 CYS A C 1
ATOM 646 O O . CYS A 1 87 ? 4.181 3.843 -0.907 1.00 92.94 87 CYS A O 1
ATOM 648 N N . ALA A 1 88 ? 2.307 3.029 -1.841 1.00 91.88 88 ALA A N 1
ATOM 649 C CA . ALA A 1 88 ? 1.803 4.272 -2.388 1.00 91.88 88 ALA A CA 1
ATOM 650 C C . ALA A 1 88 ? 0.278 4.248 -2.302 1.00 91.88 88 ALA A C 1
ATOM 652 O O . ALA A 1 88 ? -0.360 3.309 -2.778 1.00 91.88 88 ALA A O 1
ATOM 653 N N . ASN A 1 89 ? -0.303 5.251 -1.643 1.00 89.19 89 ASN A N 1
ATOM 654 C CA . ASN A 1 89 ? -1.751 5.416 -1.491 1.00 89.19 89 ASN A CA 1
ATOM 655 C C . ASN A 1 89 ? -2.449 4.156 -0.940 1.00 89.19 89 ASN A C 1
ATOM 657 O O . ASN A 1 89 ? -3.513 3.756 -1.406 1.00 89.19 89 ASN A O 1
ATOM 661 N N . GLY A 1 90 ? -1.820 3.494 0.038 1.00 90.38 90 GLY A N 1
ATOM 662 C CA . GLY A 1 90 ? -2.365 2.285 0.666 1.00 90.38 90 GLY A CA 1
ATOM 663 C C . GLY A 1 90 ? -2.209 0.992 -0.139 1.00 90.38 90 GLY A C 1
ATOM 664 O O . GLY A 1 90 ? -2.685 -0.060 0.299 1.00 90.38 90 GLY A O 1
ATOM 665 N N . ILE A 1 91 ? -1.526 1.043 -1.285 1.00 90.31 91 ILE A N 1
ATOM 666 C CA . ILE A 1 91 ? -1.271 -0.100 -2.163 1.00 90.31 91 ILE A CA 1
ATOM 667 C C . ILE A 1 91 ? 0.226 -0.404 -2.166 1.00 90.31 91 ILE A C 1
ATOM 669 O O . ILE A 1 91 ? 1.058 0.493 -2.275 1.00 90.31 91 ILE A O 1
ATOM 673 N N . CYS A 1 92 ? 0.580 -1.684 -2.062 1.00 91.31 92 CYS A N 1
ATOM 674 C CA . CYS A 1 92 ? 1.959 -2.123 -2.234 1.00 91.31 92 CYS A CA 1
ATOM 675 C C . CYS A 1 92 ? 2.318 -2.111 -3.724 1.00 91.31 92 CYS A C 1
ATOM 677 O O . CYS A 1 92 ? 1.851 -2.960 -4.490 1.00 91.31 92 CYS A O 1
ATOM 679 N N . THR A 1 93 ? 3.114 -1.126 -4.132 1.00 91.19 93 THR A N 1
ATOM 680 C CA . THR A 1 93 ? 3.499 -0.888 -5.524 1.00 91.19 93 THR A CA 1
ATOM 681 C C . THR A 1 93 ? 4.907 -1.396 -5.804 1.00 91.19 93 THR A C 1
ATOM 683 O O . THR A 1 93 ? 5.843 -1.141 -5.053 1.00 91.19 93 THR A O 1
ATOM 686 N N . GLY A 1 94 ? 5.069 -2.097 -6.921 1.00 90.50 94 GLY A N 1
ATOM 687 C CA . GLY A 1 94 ? 6.363 -2.523 -7.451 1.00 90.50 94 GLY A CA 1
ATOM 688 C C . GLY A 1 94 ? 6.206 -2.893 -8.918 1.00 90.50 94 GLY A C 1
ATOM 689 O O . GLY A 1 94 ? 5.161 -3.425 -9.298 1.00 90.50 94 GLY A O 1
ATOM 690 N N . LYS A 1 95 ? 7.197 -2.586 -9.760 1.00 90.56 95 LYS A N 1
ATOM 691 C CA . LYS A 1 95 ? 7.084 -2.810 -11.211 1.00 90.56 95 LYS A CA 1
ATOM 692 C C . LYS A 1 95 ? 6.903 -4.294 -11.535 1.00 90.56 95 LYS A C 1
ATOM 694 O O . LYS A 1 95 ? 5.964 -4.668 -12.230 1.00 90.56 95 LYS A O 1
ATOM 699 N N . SER A 1 96 ? 7.747 -5.147 -10.955 1.00 89.62 96 SER A N 1
ATOM 700 C CA . SER A 1 96 ? 7.657 -6.600 -11.131 1.00 89.62 96 SER A CA 1
ATOM 701 C C . SER A 1 96 ? 6.351 -7.196 -10.598 1.00 89.62 96 SER A C 1
ATOM 703 O O . SER A 1 96 ? 5.725 -7.987 -11.299 1.00 89.62 96 SER A O 1
ATOM 705 N N . ARG A 1 97 ? 5.883 -6.758 -9.422 1.00 89.94 97 ARG A N 1
ATOM 706 C CA . ARG A 1 97 ? 4.586 -7.171 -8.859 1.00 89.94 97 ARG A CA 1
ATOM 707 C C . ARG A 1 97 ? 3.418 -6.772 -9.763 1.00 89.94 97 ARG A C 1
ATOM 709 O O . ARG A 1 97 ? 2.516 -7.565 -10.007 1.00 89.94 97 ARG A O 1
ATOM 716 N N . GLN A 1 98 ? 3.441 -5.554 -10.299 1.00 91.50 98 GLN A N 1
ATOM 717 C CA . GLN A 1 98 ? 2.416 -5.091 -11.235 1.00 91.50 98 GLN A CA 1
ATOM 718 C C . GLN A 1 98 ? 2.443 -5.879 -12.545 1.00 91.50 98 GLN A C 1
ATOM 720 O O . GLN A 1 98 ? 1.383 -6.215 -13.056 1.00 91.50 98 GLN A O 1
ATOM 725 N N . CYS A 1 99 ? 3.622 -6.265 -13.037 1.00 91.75 99 CYS A N 1
ATOM 726 C CA . CYS A 1 99 ? 3.741 -7.164 -14.183 1.00 91.75 99 CYS A CA 1
ATOM 727 C C . CYS A 1 99 ? 3.152 -8.553 -13.926 1.00 91.75 99 CYS A C 1
ATOM 729 O O . CYS A 1 99 ? 2.388 -9.053 -14.749 1.00 91.75 99 CYS A O 1
ATOM 731 N N . GLN A 1 100 ? 3.480 -9.161 -12.784 1.00 90.75 100 GLN A N 1
ATOM 732 C CA . GLN A 1 100 ? 2.948 -10.466 -12.383 1.00 90.75 100 GLN A CA 1
ATOM 733 C C . GLN A 1 100 ? 1.419 -10.438 -12.265 1.00 90.75 100 GLN A C 1
ATOM 735 O O . GLN A 1 100 ? 0.758 -11.385 -12.680 1.00 90.75 100 GLN A O 1
ATOM 740 N N . ASN A 1 101 ? 0.855 -9.332 -11.770 1.00 89.44 101 ASN A N 1
ATOM 741 C CA . ASN A 1 101 ? -0.593 -9.159 -11.668 1.00 89.44 101 ASN A CA 1
ATOM 742 C C . ASN A 1 101 ? -1.252 -8.890 -13.033 1.00 89.44 101 ASN A C 1
ATOM 744 O O . ASN A 1 101 ? -2.270 -9.500 -13.345 1.00 89.44 101 ASN A O 1
ATOM 748 N N . ALA A 1 102 ? -0.679 -8.006 -13.857 1.00 88.38 102 ALA A N 1
ATOM 749 C CA . ALA A 1 102 ? -1.241 -7.623 -15.155 1.00 88.38 102 ALA A CA 1
ATOM 750 C C . ALA A 1 102 ? -1.183 -8.758 -16.194 1.00 88.38 102 ALA A C 1
ATOM 752 O O . ALA A 1 102 ? -2.065 -8.877 -17.039 1.00 88.38 102 ALA A O 1
ATOM 753 N N . PHE A 1 103 ? -0.159 -9.612 -16.125 1.00 89.31 103 PHE A N 1
ATOM 754 C CA . PHE A 1 103 ? 0.078 -10.702 -17.074 1.00 89.31 103 PHE A CA 1
ATOM 755 C C . PHE A 1 103 ? 0.112 -12.072 -16.392 1.00 89.31 103 PHE A C 1
ATOM 757 O O . PHE A 1 103 ? 0.871 -12.955 -16.801 1.00 89.31 103 PHE A O 1
ATOM 764 N N . ILE A 1 104 ? -0.724 -12.267 -15.369 1.00 89.06 104 ILE A N 1
ATOM 765 C CA . ILE A 1 104 ? -0.766 -13.517 -14.600 1.00 89.06 104 ILE A CA 1
ATOM 766 C C . ILE A 1 104 ? -0.986 -14.739 -15.505 1.00 89.06 104 ILE A C 1
ATOM 768 O O . ILE A 1 104 ? -0.277 -15.735 -15.390 1.00 89.06 104 ILE A O 1
ATOM 772 N N . THR A 1 105 ? -1.877 -14.624 -16.496 1.00 91.12 105 THR A N 1
ATOM 773 C CA . THR A 1 105 ? -2.190 -15.685 -17.470 1.00 91.12 105 THR A CA 1
ATOM 774 C C . THR A 1 105 ? -1.011 -16.036 -18.377 1.00 91.12 105 THR A C 1
ATOM 776 O O . THR A 1 105 ? -0.897 -17.169 -18.831 1.00 91.12 105 THR A O 1
ATOM 779 N N . TYR A 1 106 ? -0.120 -15.078 -18.636 1.00 89.69 106 TYR A N 1
ATOM 780 C CA . TYR A 1 106 ? 1.061 -15.272 -19.480 1.00 89.69 106 TYR A CA 1
ATOM 781 C C . TYR A 1 106 ? 2.314 -15.625 -18.667 1.00 89.69 106 TYR A C 1
ATOM 783 O O . TYR A 1 106 ? 3.391 -15.775 -19.242 1.00 89.69 106 TYR A O 1
ATOM 791 N N . GLY A 1 107 ? 2.196 -15.749 -17.340 1.00 91.06 107 GLY A N 1
ATOM 792 C CA . GLY A 1 107 ? 3.305 -16.108 -16.460 1.00 91.06 107 GLY A CA 1
ATOM 793 C C . GLY A 1 107 ? 4.425 -15.067 -16.437 1.00 91.06 107 GLY A C 1
ATOM 794 O O . GLY A 1 107 ? 5.599 -15.441 -16.392 1.00 91.06 107 GLY A O 1
ATOM 795 N N . ALA A 1 108 ? 4.090 -13.773 -16.513 1.00 91.94 108 ALA A N 1
ATOM 796 C CA . ALA A 1 108 ? 5.099 -12.718 -16.461 1.00 91.94 108 ALA A CA 1
ATOM 797 C C . ALA A 1 108 ? 5.938 -12.817 -15.183 1.00 91.94 108 ALA A C 1
ATOM 799 O O . ALA A 1 108 ? 5.408 -12.905 -14.077 1.00 91.94 108 ALA A O 1
ATOM 800 N N . LYS A 1 109 ? 7.264 -12.790 -15.339 1.00 89.25 109 LYS A N 1
ATOM 801 C CA . LYS A 1 109 ? 8.189 -13.027 -14.223 1.00 89.25 109 LYS A CA 1
ATOM 802 C C . LYS A 1 109 ? 8.512 -11.755 -13.455 1.00 89.25 109 LYS A C 1
ATOM 804 O O . LYS A 1 109 ? 8.529 -11.761 -12.227 1.00 89.25 109 LYS A O 1
ATOM 809 N N . ARG A 1 110 ? 8.809 -10.678 -14.178 1.00 90.50 110 ARG A N 1
ATOM 810 C CA . ARG A 1 110 ? 9.290 -9.408 -13.625 1.00 90.50 110 ARG A CA 1
ATOM 811 C C . ARG A 1 110 ? 9.094 -8.271 -14.618 1.00 90.50 110 ARG A C 1
ATOM 813 O O . ARG A 1 110 ? 8.747 -8.500 -15.777 1.00 90.50 110 ARG A O 1
ATOM 820 N N . ALA A 1 111 ? 9.348 -7.053 -14.165 1.00 90.56 111 ALA A N 1
ATOM 821 C CA . ALA A 1 111 ? 9.444 -5.909 -15.049 1.00 90.56 111 ALA A CA 1
ATOM 822 C C . ALA A 1 111 ? 10.753 -5.943 -15.840 1.00 90.56 111 ALA A C 1
ATOM 824 O O . ALA A 1 111 ? 11.805 -6.335 -15.331 1.00 90.56 111 ALA A O 1
ATOM 825 N N . CYS A 1 112 ? 10.691 -5.495 -17.089 1.00 89.50 112 CYS A N 1
ATOM 826 C CA . CYS A 1 112 ? 11.887 -5.273 -17.882 1.00 89.50 112 CYS A CA 1
ATOM 827 C C . CYS A 1 112 ? 12.572 -3.972 -17.467 1.00 89.50 112 CYS A C 1
ATOM 829 O O . CYS A 1 112 ? 11.927 -2.965 -17.160 1.00 89.50 112 CYS A O 1
ATOM 831 N N . TYR A 1 113 ? 13.903 -3.975 -17.506 1.00 81.00 113 TYR A N 1
ATOM 832 C CA . TYR A 1 113 ? 14.672 -2.763 -17.272 1.00 81.00 113 TYR A CA 1
ATOM 833 C C . TYR A 1 113 ? 14.460 -1.779 -18.430 1.00 81.00 113 TYR A C 1
ATOM 835 O O . TYR A 1 113 ? 14.924 -1.997 -19.547 1.00 81.00 113 TYR A O 1
ATOM 843 N N . LYS A 1 114 ? 13.770 -0.673 -18.147 1.00 71.88 114 LYS A N 1
ATOM 844 C CA . LYS A 1 114 ? 13.651 0.498 -19.023 1.00 71.88 114 LYS A CA 1
ATOM 845 C C . LYS A 1 114 ? 13.999 1.726 -18.187 1.00 71.88 114 LYS A C 1
ATOM 847 O O . LYS A 1 114 ? 13.349 1.974 -17.166 1.00 71.88 114 LYS A O 1
ATOM 852 N N . ARG A 1 115 ? 15.040 2.476 -18.576 1.00 63.34 115 ARG A N 1
ATOM 853 C CA . ARG A 1 115 ? 15.425 3.718 -17.879 1.00 63.34 115 ARG A CA 1
ATOM 854 C C . ARG A 1 115 ? 14.237 4.680 -17.849 1.00 63.34 115 ARG A C 1
ATOM 856 O O . ARG A 1 115 ? 13.619 4.907 -18.881 1.00 63.34 115 ARG A O 1
ATOM 863 N N . GLY A 1 116 ? 13.917 5.204 -16.665 1.00 63.72 116 GLY A N 1
ATOM 864 C CA . GLY A 1 116 ? 12.959 6.305 -16.481 1.00 63.72 116 GLY A CA 1
ATOM 865 C C . GLY A 1 116 ? 11.495 6.029 -16.853 1.00 63.72 116 GLY A C 1
ATOM 866 O O . GLY A 1 116 ? 10.666 6.906 -16.675 1.00 63.72 116 GLY A O 1
ATOM 867 N N . GLY A 1 117 ? 11.139 4.837 -17.342 1.00 81.62 117 GLY A N 1
ATOM 868 C CA . GLY A 1 117 ? 9.784 4.577 -17.834 1.00 81.62 117 GLY A CA 1
ATOM 869 C C . GLY A 1 117 ? 8.778 4.257 -16.727 1.00 81.62 117 GLY A C 1
ATOM 870 O O . GLY A 1 117 ? 9.066 3.435 -15.846 1.00 81.62 117 GLY A O 1
ATOM 871 N N . CYS A 1 118 ? 7.589 4.854 -16.827 1.00 91.69 118 CYS A N 1
ATOM 872 C CA . CYS A 1 118 ? 6.401 4.504 -16.044 1.00 91.69 118 CYS A CA 1
ATOM 873 C C . CYS A 1 118 ? 5.374 3.668 -16.826 1.00 91.69 118 CYS A C 1
ATOM 875 O O . CYS A 1 118 ? 4.361 3.281 -16.262 1.00 91.69 118 CYS A O 1
ATOM 877 N N . SER A 1 119 ? 5.648 3.315 -18.083 1.00 92.06 119 SER A N 1
ATOM 878 C CA . SER A 1 119 ? 4.845 2.348 -18.845 1.00 92.06 119 SER A CA 1
ATOM 879 C C . SER A 1 119 ? 5.072 0.919 -18.350 1.00 92.06 119 SER A C 1
ATOM 881 O O . SER A 1 119 ? 6.215 0.543 -18.061 1.00 92.06 119 SER A O 1
ATOM 883 N N . ILE A 1 120 ? 4.016 0.105 -18.322 1.00 91.06 120 ILE A N 1
ATOM 884 C CA . ILE A 1 120 ? 4.119 -1.311 -17.955 1.00 91.06 120 ILE A CA 1
ATOM 885 C C . ILE A 1 120 ? 4.854 -2.070 -19.064 1.00 91.06 120 ILE A C 1
ATOM 887 O O . ILE A 1 120 ? 4.388 -2.156 -20.202 1.00 91.06 120 ILE A O 1
ATOM 891 N N . VAL A 1 121 ? 6.017 -2.628 -18.716 1.00 91.94 121 VAL A N 1
ATOM 892 C CA . VAL A 1 121 ? 6.839 -3.454 -19.609 1.00 91.94 121 VAL A CA 1
ATOM 893 C C . VAL A 1 121 ? 7.299 -4.686 -18.849 1.00 91.94 121 VAL A C 1
ATOM 895 O O . VAL A 1 121 ? 8.059 -4.575 -17.884 1.00 91.94 121 VAL A O 1
ATOM 898 N N . CYS A 1 122 ? 6.854 -5.855 -19.293 1.00 92.56 122 CYS A N 1
ATOM 899 C CA . CYS A 1 122 ? 6.960 -7.098 -18.542 1.00 92.56 122 CYS A CA 1
ATOM 900 C C . CYS A 1 122 ? 7.712 -8.168 -19.320 1.00 92.56 122 CYS A C 1
ATOM 902 O O . CYS A 1 122 ? 7.551 -8.302 -20.532 1.00 92.56 122 CYS A O 1
ATOM 904 N N . GLU A 1 123 ? 8.519 -8.949 -18.606 1.00 93.44 123 GLU A N 1
ATOM 905 C CA . GLU A 1 123 ? 9.197 -10.117 -19.155 1.00 93.44 123 GLU A CA 1
ATOM 906 C C . GLU A 1 123 ? 8.234 -11.308 -19.160 1.00 93.44 123 GLU A C 1
ATOM 908 O O . GLU A 1 123 ? 7.861 -11.823 -18.099 1.00 93.44 123 GLU A O 1
ATOM 913 N N . ILE A 1 124 ? 7.845 -11.745 -20.359 1.00 93.19 124 ILE A N 1
ATOM 914 C CA . ILE A 1 124 ? 6.958 -12.887 -20.581 1.00 93.19 124 ILE A CA 1
ATOM 915 C C . ILE A 1 124 ? 7.780 -14.071 -21.117 1.00 93.19 124 ILE A C 1
ATOM 917 O O . ILE A 1 124 ? 8.493 -13.919 -22.120 1.00 93.19 124 ILE A O 1
ATOM 921 N N . PRO A 1 125 ? 7.684 -15.265 -20.499 1.00 93.62 125 PRO A N 1
ATOM 922 C CA . PRO A 1 125 ? 8.359 -16.467 -20.981 1.00 93.62 125 PRO A CA 1
ATOM 923 C C . PRO A 1 125 ? 8.071 -16.741 -22.464 1.00 93.62 125 PRO A C 1
ATOM 925 O O . PRO A 1 125 ? 6.922 -16.754 -22.896 1.00 93.62 125 PRO A O 1
ATOM 928 N N . GLY A 1 126 ? 9.126 -16.929 -23.260 1.00 93.31 126 GLY A N 1
ATOM 929 C CA . GLY A 1 126 ? 9.024 -17.211 -24.698 1.00 93.31 126 GLY A CA 1
ATOM 930 C C . GLY A 1 126 ? 8.676 -16.014 -25.595 1.00 93.31 126 GLY A C 1
ATOM 931 O O . GLY A 1 126 ? 8.783 -16.141 -26.810 1.00 93.31 126 GLY A O 1
ATOM 932 N N . LYS A 1 127 ? 8.304 -14.853 -25.035 1.00 91.62 127 LYS A N 1
ATOM 933 C CA . LYS A 1 127 ? 8.006 -13.625 -25.802 1.00 91.62 127 LYS A CA 1
ATOM 934 C C . LYS A 1 127 ? 8.976 -12.472 -25.534 1.00 91.62 127 LYS A C 1
ATOM 936 O O . LYS A 1 127 ? 9.020 -11.522 -26.308 1.00 91.62 127 LYS A O 1
ATOM 941 N N . GLY A 1 128 ? 9.759 -12.550 -24.459 1.00 91.62 128 GLY A N 1
ATOM 942 C CA . GLY A 1 128 ? 10.668 -11.480 -24.057 1.00 91.62 128 GLY A CA 1
ATOM 943 C C . GLY A 1 128 ? 9.922 -10.305 -23.420 1.00 91.62 128 GLY A C 1
ATOM 944 O O . GLY A 1 128 ? 8.913 -10.495 -22.741 1.00 91.62 128 GLY A O 1
ATOM 945 N N . CYS A 1 129 ? 10.438 -9.090 -23.604 1.00 93.00 129 CYS A N 1
ATOM 946 C CA . CYS A 1 129 ? 9.849 -7.882 -23.032 1.00 93.00 129 CYS A CA 1
ATOM 947 C C . CYS A 1 129 ? 8.664 -7.389 -23.862 1.00 93.00 129 CYS A C 1
ATOM 949 O O . CYS A 1 129 ? 8.838 -6.948 -24.996 1.00 93.00 129 CYS A O 1
ATOM 951 N N . MET A 1 130 ? 7.474 -7.403 -23.268 1.00 90.50 130 MET A N 1
ATOM 952 C CA . MET A 1 130 ? 6.255 -6.877 -23.873 1.00 90.50 130 MET A CA 1
ATOM 953 C C . MET A 1 130 ? 5.777 -5.622 -23.145 1.00 90.50 130 MET A C 1
ATOM 955 O O . MET A 1 130 ? 5.738 -5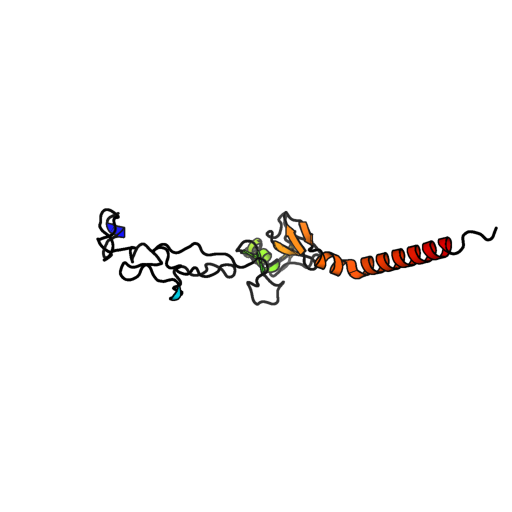.587 -21.917 1.00 90.50 130 MET A O 1
ATOM 959 N N . GLN A 1 131 ? 5.395 -4.604 -23.915 1.00 89.81 131 GLN A N 1
ATOM 960 C CA . GLN A 1 131 ? 4.784 -3.372 -23.416 1.00 89.81 131 GLN A CA 1
ATOM 961 C C . GLN A 1 131 ? 3.278 -3.391 -23.699 1.00 89.81 131 GLN A C 1
ATOM 963 O O . GLN A 1 131 ? 2.859 -3.813 -24.776 1.00 89.81 131 GLN A O 1
ATOM 968 N N . ILE A 1 132 ? 2.479 -2.902 -22.752 1.00 85.31 132 ILE A N 1
ATOM 969 C CA . ILE A 1 132 ? 1.057 -2.590 -22.962 1.00 85.31 132 ILE A CA 1
ATOM 970 C C . ILE A 1 132 ? 0.830 -1.083 -22.931 1.00 85.31 132 ILE A C 1
ATOM 972 O O . ILE A 1 132 ? 1.659 -0.328 -22.419 1.00 85.31 132 ILE A O 1
ATOM 976 N N . ASN A 1 133 ? -0.309 -0.654 -23.473 1.00 88.69 133 ASN A N 1
ATOM 977 C CA . ASN A 1 133 ? -0.776 0.730 -23.409 1.00 88.69 133 ASN A CA 1
ATOM 978 C C . ASN A 1 133 ? -1.367 1.040 -22.027 1.00 88.69 133 ASN A C 1
ATOM 980 O O . ASN A 1 133 ? -2.524 1.428 -21.910 1.00 88.69 133 ASN A O 1
ATOM 984 N N . ASP A 1 134 ? -0.568 0.816 -20.989 1.00 90.38 134 ASP A N 1
ATOM 985 C CA . ASP A 1 134 ? -0.906 1.123 -19.607 1.00 90.38 134 ASP A CA 1
ATOM 986 C C . ASP A 1 134 ? 0.358 1.520 -18.826 1.00 90.38 134 ASP A C 1
ATOM 988 O O . ASP A 1 134 ? 1.496 1.349 -19.290 1.00 90.38 134 ASP A O 1
ATOM 992 N N . HIS A 1 135 ? 0.167 2.076 -17.639 1.00 92.06 135 HIS A N 1
ATOM 993 C CA . HIS A 1 135 ? 1.211 2.638 -16.798 1.00 92.06 135 HIS A CA 1
ATOM 994 C C . HIS A 1 135 ? 1.206 2.017 -15.406 1.00 92.06 135 HIS A C 1
ATOM 996 O O . HIS A 1 135 ? 0.200 1.517 -14.913 1.00 92.06 135 HIS A O 1
ATOM 1002 N N . TYR A 1 136 ? 2.376 2.020 -14.773 1.00 91.81 136 TYR A N 1
ATOM 1003 C CA . TYR A 1 136 ? 2.487 1.630 -13.382 1.00 91.81 136 TYR A CA 1
ATOM 1004 C C . TYR A 1 136 ? 1.684 2.598 -12.514 1.00 91.81 136 TYR A C 1
ATOM 1006 O O . TYR A 1 136 ? 1.667 3.803 -12.769 1.00 91.81 136 TYR A O 1
ATOM 1014 N N . VAL A 1 137 ? 1.085 2.057 -11.456 1.00 92.56 137 VAL A N 1
ATOM 1015 C CA . VAL A 1 137 ? 0.316 2.793 -10.452 1.00 92.56 137 VAL A CA 1
ATOM 1016 C C . VAL A 1 137 ? 1.114 3.992 -9.945 1.00 92.56 137 VAL A C 1
ATOM 1018 O O . VAL A 1 137 ? 2.313 3.885 -9.658 1.00 92.56 137 VAL A O 1
ATOM 1021 N N . ASP A 1 138 ? 0.438 5.124 -9.795 1.00 93.25 138 ASP A N 1
ATOM 1022 C CA . ASP A 1 138 ? 1.032 6.338 -9.250 1.00 93.25 138 ASP A CA 1
ATOM 1023 C C . ASP A 1 138 ? 1.691 6.084 -7.882 1.00 93.25 138 ASP A C 1
ATOM 1025 O O . ASP A 1 138 ? 1.150 5.407 -7.007 1.00 93.25 138 ASP A O 1
ATOM 1029 N N . GLY A 1 139 ? 2.902 6.614 -7.712 1.00 90.38 139 GLY A N 1
ATOM 1030 C CA . GLY A 1 139 ? 3.771 6.344 -6.566 1.00 90.38 139 GLY A CA 1
ATOM 1031 C C . GLY A 1 139 ? 4.676 5.115 -6.719 1.00 90.38 139 GLY A C 1
ATOM 1032 O O . GLY A 1 139 ? 5.545 4.901 -5.874 1.00 90.38 139 GLY A O 1
ATOM 1033 N N . THR A 1 140 ? 4.567 4.348 -7.810 1.00 90.88 140 THR A N 1
ATOM 1034 C CA . THR A 1 140 ? 5.559 3.309 -8.136 1.00 90.88 140 THR A CA 1
ATOM 1035 C C . THR A 1 140 ? 6.917 3.951 -8.395 1.00 90.88 140 THR A C 1
ATOM 1037 O O . THR A 1 140 ? 7.019 4.910 -9.158 1.00 90.88 140 THR A O 1
ATOM 1040 N N . LYS A 1 141 ? 7.988 3.407 -7.813 1.00 88.31 141 LYS A N 1
ATOM 1041 C CA . LYS A 1 141 ? 9.351 3.903 -8.051 1.00 88.31 141 LYS A CA 1
ATOM 1042 C C . LYS A 1 141 ? 9.755 3.844 -9.526 1.00 88.31 141 LYS A C 1
ATOM 1044 O O . LYS A 1 141 ? 9.577 2.827 -10.197 1.00 88.31 141 LYS A O 1
ATOM 1049 N N . CYS A 1 142 ? 10.394 4.907 -10.002 1.00 88.56 142 CYS A N 1
ATOM 1050 C CA . CYS A 1 142 ? 10.966 5.010 -11.341 1.00 88.56 142 CYS A CA 1
ATOM 1051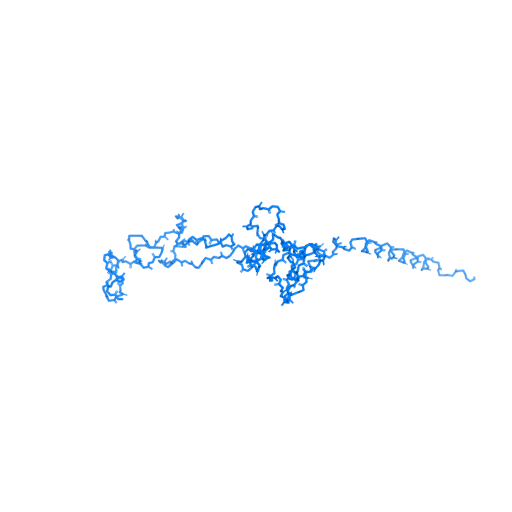 C C . CYS A 1 142 ? 12.275 5.818 -11.309 1.00 88.56 142 CYS A C 1
ATOM 1053 O O . CYS A 1 142 ? 12.468 6.675 -10.448 1.00 88.56 142 CYS A O 1
ATOM 1055 N N . GLY A 1 143 ? 13.191 5.527 -12.240 1.00 82.50 143 GLY A N 1
ATOM 1056 C CA . GLY A 1 143 ? 14.479 6.227 -12.332 1.00 82.50 143 GLY A CA 1
ATOM 1057 C C . GLY A 1 143 ? 15.278 6.237 -11.019 1.00 82.50 143 GLY A C 1
ATOM 1058 O O . GLY A 1 143 ? 15.143 5.344 -10.177 1.00 82.50 143 GLY A O 1
ATOM 1059 N N . TYR A 1 144 ? 16.113 7.262 -10.838 1.00 78.62 144 TYR A N 1
ATOM 1060 C CA . TYR A 1 144 ? 16.840 7.491 -9.590 1.00 78.62 144 TYR A CA 1
ATOM 1061 C C . TYR A 1 144 ? 16.031 8.397 -8.658 1.00 78.62 144 TYR A C 1
ATOM 1063 O O . TYR A 1 144 ? 16.005 9.613 -8.816 1.00 78.62 144 TYR A O 1
ATOM 1071 N N . GLY A 1 145 ? 15.374 7.801 -7.659 1.00 78.81 145 GLY A N 1
ATOM 1072 C CA . GLY A 1 145 ? 14.644 8.558 -6.632 1.00 78.81 145 GLY A CA 1
ATOM 1073 C C . GLY A 1 145 ? 13.393 9.281 -7.144 1.00 78.81 145 GLY A C 1
ATOM 1074 O O . GLY A 1 145 ? 12.993 10.285 -6.548 1.00 78.81 145 GLY A O 1
ATOM 1075 N N . GLY A 1 146 ? 12.813 8.799 -8.246 1.00 86.69 146 GLY A N 1
ATOM 1076 C CA . GLY A 1 146 ? 11.545 9.271 -8.788 1.00 86.69 146 GLY A CA 1
ATOM 1077 C C . GLY A 1 146 ? 10.383 8.312 -8.526 1.00 86.69 146 GLY A C 1
ATOM 1078 O O . GLY A 1 146 ? 10.568 7.165 -8.101 1.00 86.69 146 GLY A O 1
ATOM 1079 N N . PHE A 1 147 ? 9.177 8.802 -8.796 1.00 89.44 147 PHE A N 1
ATOM 1080 C CA . PHE A 1 147 ? 7.920 8.074 -8.661 1.00 89.44 147 PHE A CA 1
ATOM 1081 C C . PHE A 1 147 ? 6.995 8.371 -9.844 1.00 89.44 147 PHE A C 1
ATOM 1083 O O . PHE A 1 147 ? 6.982 9.486 -10.364 1.00 89.44 147 PHE A O 1
ATOM 1090 N N . CYS A 1 148 ? 6.219 7.378 -10.267 1.00 91.69 148 CYS A N 1
ATOM 1091 C CA . CYS A 1 148 ? 5.260 7.533 -11.353 1.00 91.69 148 CYS A CA 1
ATOM 1092 C C . CYS A 1 148 ? 4.103 8.446 -10.944 1.00 91.69 148 CYS A C 1
ATOM 1094 O O . CYS A 1 148 ? 3.595 8.340 -9.828 1.00 91.69 148 CYS A O 1
ATOM 1096 N N . SER A 1 149 ? 3.702 9.345 -11.839 1.00 93.00 149 SER A N 1
ATOM 1097 C CA . SER A 1 149 ? 2.505 10.169 -11.695 1.00 93.00 149 SER A CA 1
ATOM 1098 C C . SER A 1 149 ? 1.923 10.470 -13.072 1.00 93.00 149 SER A C 1
ATOM 1100 O O . SER A 1 149 ? 2.577 11.130 -13.883 1.00 93.00 149 SER A O 1
ATOM 1102 N N . GLY A 1 150 ? 0.719 9.965 -13.348 1.00 89.81 150 GLY A N 1
ATOM 1103 C CA . GLY A 1 150 ? 0.045 10.154 -14.637 1.00 89.81 150 GLY A CA 1
ATOM 1104 C C . GLY A 1 150 ? 0.808 9.546 -15.819 1.00 89.81 150 GLY A C 1
ATOM 1105 O O . GLY A 1 150 ? 0.834 10.127 -16.898 1.00 89.81 150 GLY A O 1
ATOM 1106 N N . GLY A 1 151 ? 1.490 8.418 -15.603 1.00 89.06 151 GLY A N 1
ATOM 1107 C CA . GLY A 1 151 ? 2.292 7.746 -16.634 1.00 89.06 151 GLY A CA 1
ATOM 1108 C C . GLY A 1 151 ? 3.688 8.334 -16.873 1.00 89.06 151 GLY A C 1
ATOM 1109 O O . GLY A 1 151 ? 4.459 7.749 -17.632 1.00 89.06 151 GLY A O 1
ATOM 1110 N N . GLU A 1 152 ? 4.049 9.414 -16.178 1.00 90.62 152 GLU A N 1
ATOM 1111 C CA . GLU A 1 152 ? 5.360 10.066 -16.257 1.00 90.62 152 GLU A CA 1
ATOM 1112 C C . GLU A 1 152 ? 6.189 9.835 -14.991 1.00 90.62 152 GLU A C 1
ATOM 1114 O O . GLU A 1 152 ? 5.652 9.726 -13.885 1.00 90.62 152 GLU A O 1
ATOM 1119 N N . CYS A 1 153 ? 7.516 9.785 -15.130 1.00 89.94 153 CYS A N 1
ATOM 1120 C CA . CYS A 1 153 ? 8.409 9.654 -13.981 1.00 89.94 153 CYS A CA 1
ATOM 1121 C C . CYS A 1 153 ? 8.730 11.024 -13.377 1.00 89.94 153 CYS A C 1
ATOM 1123 O O . CYS A 1 153 ? 9.448 11.827 -13.971 1.00 89.94 153 CYS A O 1
ATOM 1125 N N . ARG A 1 154 ? 8.223 11.300 -12.169 1.00 90.31 154 ARG A N 1
ATOM 1126 C CA . ARG A 1 154 ? 8.527 12.535 -11.437 1.00 90.31 154 ARG A CA 1
ATOM 1127 C C . ARG A 1 154 ? 9.689 12.327 -10.482 1.00 90.31 154 ARG A C 1
ATOM 1129 O O . ARG A 1 154 ? 9.619 11.505 -9.571 1.00 90.31 154 ARG A O 1
ATOM 1136 N N . HIS A 1 155 ? 10.747 13.107 -10.665 1.00 83.12 155 HIS A N 1
ATOM 1137 C CA . HIS A 1 155 ? 11.948 13.041 -9.840 1.00 83.12 155 HIS A CA 1
ATOM 1138 C C . HIS A 1 155 ? 11.848 13.980 -8.639 1.00 83.12 155 HIS A C 1
ATOM 1140 O O . HIS A 1 155 ? 11.360 15.105 -8.738 1.00 83.12 155 HIS A O 1
ATOM 1146 N N . THR A 1 156 ? 12.362 13.531 -7.497 1.00 78.19 156 THR A N 1
ATOM 1147 C CA . THR A 1 156 ? 12.678 14.436 -6.386 1.00 78.19 156 THR A CA 1
ATOM 1148 C C . THR A 1 156 ? 13.905 15.280 -6.744 1.00 78.19 156 THR A C 1
ATOM 1150 O O . THR A 1 156 ? 14.729 14.851 -7.550 1.00 78.19 156 THR A O 1
ATOM 1153 N N . PHE A 1 157 ? 14.082 16.456 -6.129 1.00 74.69 157 PHE A N 1
ATOM 1154 C CA . PHE A 1 157 ? 15.276 17.289 -6.358 1.00 74.69 157 PHE A CA 1
ATOM 1155 C C . PHE A 1 157 ? 16.579 16.504 -6.124 1.00 74.69 157 PHE A C 1
ATOM 1157 O O . PHE A 1 157 ? 17.491 16.541 -6.944 1.00 74.69 157 PHE A O 1
ATOM 1164 N N . SER A 1 158 ? 16.631 15.705 -5.052 1.00 69.88 158 SER A N 1
ATOM 1165 C CA . SER A 1 158 ? 17.758 14.801 -4.780 1.00 69.88 158 SER A CA 1
ATOM 1166 C C . SER A 1 158 ? 17.956 13.757 -5.888 1.00 69.88 158 SER A C 1
ATOM 1168 O O . SER A 1 158 ? 19.091 13.485 -6.284 1.00 69.88 158 SER A O 1
ATOM 1170 N N . GLY A 1 159 ? 16.862 13.206 -6.425 1.00 70.31 159 GLY A N 1
ATOM 1171 C CA . GLY A 1 159 ? 16.885 12.297 -7.570 1.00 70.31 159 GLY A CA 1
ATOM 1172 C C . GLY A 1 159 ? 17.448 12.953 -8.830 1.00 70.31 159 GLY A C 1
ATOM 1173 O O . GLY A 1 159 ? 18.363 12.407 -9.440 1.00 70.31 159 GLY A O 1
ATOM 1174 N N . PHE A 1 160 ? 16.983 14.162 -9.157 1.00 72.94 160 PHE A N 1
ATOM 1175 C CA . PHE A 1 160 ? 17.482 14.951 -10.286 1.00 72.94 160 PHE A CA 1
ATOM 1176 C C . PHE A 1 160 ? 18.983 15.238 -10.167 1.00 72.94 160 PHE A C 1
ATOM 1178 O O . PHE A 1 160 ? 19.723 15.029 -11.130 1.00 72.94 160 PHE A O 1
ATOM 1185 N N . VAL A 1 161 ? 19.444 15.659 -8.981 1.00 77.06 161 VAL A N 1
ATOM 1186 C CA . VAL A 1 161 ? 20.866 15.932 -8.726 1.00 77.06 161 VAL A CA 1
ATOM 1187 C C . VAL A 1 161 ? 21.705 14.666 -8.873 1.00 77.06 161 VAL A C 1
ATOM 1189 O O . VAL A 1 161 ? 22.743 14.706 -9.524 1.00 77.06 161 VAL A O 1
ATOM 1192 N N . ARG A 1 162 ? 21.262 13.527 -8.319 1.00 73.88 162 ARG A N 1
ATOM 1193 C CA . ARG A 1 162 ? 21.976 12.245 -8.465 1.00 73.88 162 ARG A CA 1
ATOM 1194 C C . ARG A 1 162 ? 22.016 11.750 -9.899 1.00 73.88 162 ARG A C 1
ATOM 1196 O O . ARG A 1 162 ? 23.012 11.161 -10.294 1.00 73.88 162 ARG A O 1
ATOM 1203 N N . GLU A 1 163 ? 20.947 11.934 -10.657 1.00 75.56 163 GLU A N 1
ATOM 1204 C CA . GLU A 1 163 ? 20.886 11.489 -12.047 1.00 75.56 163 GLU A CA 1
ATOM 1205 C C . GLU A 1 163 ? 21.772 12.348 -12.957 1.00 75.56 163 GLU A C 1
ATOM 1207 O O . GLU A 1 163 ? 22.429 11.819 -13.851 1.00 75.56 163 GLU A O 1
ATOM 1212 N N . ASN A 1 164 ? 21.872 13.649 -12.672 1.00 78.50 164 ASN A N 1
ATOM 1213 C CA . ASN A 1 164 ? 22.581 14.624 -13.503 1.00 78.50 164 ASN A CA 1
ATOM 1214 C C . ASN A 1 164 ? 23.881 15.148 -12.871 1.00 78.50 164 ASN A C 1
ATOM 1216 O O . ASN A 1 164 ? 24.384 16.189 -13.289 1.00 78.50 164 ASN A O 1
ATOM 1220 N N . TRP A 1 165 ? 24.446 14.456 -11.876 1.00 82.88 165 TRP A N 1
ATOM 1221 C CA . TRP A 1 165 ? 25.547 14.981 -11.054 1.00 82.88 165 TRP A CA 1
ATOM 1222 C C . TRP A 1 165 ? 26.766 15.424 -11.877 1.00 82.88 165 TRP A C 1
ATOM 1224 O O . TRP A 1 165 ? 27.348 16.465 -11.588 1.00 82.88 165 TRP A O 1
ATOM 1234 N N . VAL A 1 166 ? 27.109 14.692 -12.943 1.00 87.06 166 VAL A N 1
ATOM 1235 C CA . VAL A 1 166 ? 28.217 15.053 -13.845 1.00 87.06 166 VAL A CA 1
ATOM 1236 C C . VAL A 1 166 ? 27.925 16.353 -14.592 1.00 87.06 166 VAL A C 1
ATOM 1238 O O . VAL A 1 166 ? 28.777 17.235 -14.649 1.00 87.06 166 VAL A O 1
ATOM 1241 N N . ALA A 1 167 ? 26.715 16.493 -15.138 1.00 86.00 167 ALA A N 1
ATOM 1242 C CA . ALA A 1 167 ? 26.307 17.688 -15.871 1.00 86.00 167 ALA A CA 1
ATOM 1243 C C . ALA A 1 167 ? 26.220 18.910 -14.944 1.00 86.00 167 ALA A C 1
ATOM 1245 O O . ALA A 1 167 ? 26.651 20.000 -15.314 1.00 86.00 167 ALA A O 1
ATOM 1246 N N . ILE A 1 168 ? 25.725 18.717 -13.719 1.00 87.81 168 ILE A N 1
ATOM 1247 C CA . ILE A 1 168 ? 25.651 19.767 -12.700 1.00 87.81 168 ILE A CA 1
ATOM 1248 C C . ILE A 1 168 ? 27.057 20.213 -12.290 1.00 87.81 168 ILE A C 1
ATOM 1250 O O . ILE A 1 168 ? 27.324 21.411 -12.274 1.00 87.81 168 ILE A O 1
ATOM 1254 N N . LEU A 1 169 ? 27.977 19.279 -12.015 1.00 89.31 169 LEU A N 1
ATOM 1255 C CA . LEU A 1 169 ? 29.368 19.624 -11.704 1.00 89.31 169 LEU A CA 1
ATOM 1256 C C . LEU A 1 169 ? 30.039 20.375 -12.858 1.00 89.31 169 LEU A C 1
ATOM 1258 O O . LEU A 1 169 ? 30.687 21.391 -12.620 1.00 89.31 169 LEU A O 1
ATOM 1262 N N . ALA A 1 170 ? 29.850 19.923 -14.101 1.00 92.19 170 ALA A N 1
ATOM 1263 C CA . ALA A 1 170 ? 30.389 20.605 -15.275 1.00 92.19 170 ALA A CA 1
ATOM 1264 C C . ALA A 1 170 ? 29.850 22.040 -15.401 1.00 92.19 170 ALA A C 1
ATOM 1266 O O . ALA A 1 170 ? 30.627 22.972 -15.604 1.00 92.19 170 ALA A O 1
ATOM 1267 N N . ALA A 1 171 ? 28.542 22.241 -15.213 1.00 92.75 171 ALA A N 1
ATOM 1268 C CA . ALA A 1 171 ? 27.930 23.568 -15.231 1.00 92.75 171 ALA A CA 1
ATOM 1269 C C . ALA A 1 171 ? 28.485 24.476 -14.121 1.00 92.75 171 ALA A C 1
ATOM 1271 O O . ALA A 1 171 ? 28.811 25.631 -14.385 1.00 92.75 171 ALA A O 1
ATOM 1272 N N . VAL A 1 172 ? 28.659 23.955 -12.901 1.00 93.06 172 VAL A N 1
ATOM 1273 C CA . VAL A 1 172 ? 29.250 24.706 -11.780 1.00 93.06 172 VAL A CA 1
ATOM 1274 C C . VAL A 1 172 ? 30.686 25.134 -12.093 1.00 93.06 172 VAL A C 1
ATOM 1276 O O . VAL A 1 172 ? 31.033 26.291 -11.859 1.00 93.06 172 VAL A O 1
ATOM 1279 N N . VAL A 1 173 ? 31.509 24.250 -12.670 1.00 94.75 173 VAL A N 1
ATOM 1280 C CA . VAL A 1 173 ? 32.887 24.579 -13.080 1.00 94.75 173 VAL A CA 1
ATOM 1281 C C . VAL A 1 173 ? 32.904 25.652 -14.170 1.00 94.75 173 VAL A C 1
ATOM 1283 O O . VAL A 1 173 ? 33.676 26.605 -14.069 1.00 94.75 173 VAL A O 1
ATOM 1286 N N . LEU A 1 174 ? 32.039 25.540 -15.183 1.00 94.50 174 LEU A N 1
ATOM 1287 C CA . LEU A 1 174 ? 31.942 26.524 -16.267 1.00 94.50 174 LEU A CA 1
ATOM 1288 C C . LEU A 1 174 ? 31.526 27.906 -15.750 1.00 94.50 174 LEU A C 1
ATOM 1290 O O . LEU A 1 174 ? 32.141 28.907 -16.115 1.00 94.50 174 LEU A O 1
ATOM 1294 N N . VAL A 1 175 ? 30.526 27.961 -14.867 1.00 95.88 175 VAL A N 1
ATOM 1295 C CA . VAL A 1 175 ? 30.082 29.213 -14.239 1.00 95.88 175 VAL A CA 1
ATOM 1296 C C . VAL A 1 175 ? 31.190 29.802 -13.365 1.00 95.88 175 VAL A C 1
ATOM 1298 O O . VAL A 1 175 ? 31.467 30.994 -13.462 1.00 95.88 175 VAL A O 1
ATOM 1301 N N . ALA A 1 176 ? 31.875 28.986 -12.560 1.00 95.12 176 ALA A N 1
ATOM 1302 C CA . ALA A 1 176 ? 32.983 29.448 -11.726 1.00 95.12 176 ALA A CA 1
ATOM 1303 C C . ALA A 1 176 ? 34.145 30.011 -12.562 1.00 95.12 176 ALA A C 1
ATOM 1305 O O . ALA A 1 176 ? 34.673 31.074 -12.236 1.00 95.12 176 ALA A O 1
ATOM 1306 N N . ALA A 1 177 ? 34.507 29.345 -13.663 1.00 95.38 177 ALA A N 1
ATOM 1307 C CA . ALA A 1 177 ? 35.525 29.830 -14.590 1.00 95.38 177 ALA A CA 1
ATOM 1308 C C . ALA A 1 177 ? 35.107 31.161 -15.233 1.00 95.38 177 ALA A C 1
ATOM 1310 O O . ALA A 1 177 ? 35.882 32.115 -15.215 1.00 95.38 177 ALA A O 1
ATOM 1311 N N . ALA A 1 178 ? 33.872 31.265 -15.734 1.00 94.75 178 ALA A N 1
ATOM 1312 C CA . ALA A 1 178 ? 33.347 32.502 -16.312 1.00 94.75 178 ALA A CA 1
ATOM 1313 C C . ALA A 1 178 ? 33.349 33.659 -15.299 1.00 94.75 178 ALA A C 1
ATOM 1315 O O . ALA A 1 178 ? 33.806 34.755 -15.622 1.00 94.75 178 ALA A O 1
ATOM 1316 N N . CYS A 1 179 ? 32.921 33.410 -14.058 1.00 94.75 179 CYS A N 1
ATOM 1317 C CA . CYS A 1 179 ? 32.984 34.387 -12.971 1.00 94.75 179 CYS A CA 1
ATOM 1318 C C . CYS A 1 179 ? 34.425 34.808 -12.656 1.00 94.75 179 CYS A C 1
ATOM 1320 O O . CYS A 1 179 ? 34.685 35.994 -12.464 1.00 94.75 179 CYS A O 1
ATOM 1322 N N . PHE A 1 180 ? 35.374 33.867 -12.640 1.00 94.12 180 PHE A N 1
ATOM 1323 C CA . PHE A 1 180 ? 36.790 34.171 -12.432 1.00 94.12 180 PHE A CA 1
ATOM 1324 C C . PHE A 1 180 ? 37.351 35.068 -13.545 1.00 94.12 180 PHE A C 1
ATOM 1326 O O . PHE A 1 180 ? 38.001 36.072 -13.251 1.00 94.12 180 PHE A O 1
ATOM 1333 N N . PHE A 1 181 ? 37.060 34.758 -14.812 1.00 91.12 181 PHE A N 1
ATOM 1334 C CA . PHE A 1 181 ? 37.461 35.596 -15.945 1.00 91.12 181 PHE A CA 1
ATOM 1335 C C . PHE A 1 181 ? 36.803 36.978 -15.900 1.00 91.12 181 PHE A C 1
ATOM 1337 O O . PHE A 1 181 ? 37.481 37.982 -16.107 1.00 91.12 181 PHE A O 1
ATOM 1344 N N . TYR A 1 182 ? 35.512 37.054 -15.570 1.00 91.62 182 TYR A N 1
ATOM 1345 C CA . TYR A 1 182 ? 34.798 38.321 -15.420 1.00 91.62 182 TYR A CA 1
ATOM 1346 C C . TYR A 1 182 ? 35.406 39.201 -14.320 1.00 91.62 182 TYR A C 1
ATOM 1348 O O . TYR A 1 182 ? 35.697 40.374 -14.552 1.00 91.62 182 TYR A O 1
ATOM 1356 N N . TYR A 1 183 ? 35.679 38.625 -13.148 1.00 91.44 183 TYR A N 1
ATOM 1357 C CA . TYR A 1 183 ? 36.325 39.329 -12.043 1.00 91.44 183 TYR A CA 1
ATOM 1358 C C . TYR A 1 183 ? 37.735 39.813 -12.416 1.00 91.44 183 TYR A C 1
ATOM 1360 O O . TYR A 1 183 ? 38.100 40.952 -12.128 1.00 91.44 183 TYR A O 1
ATOM 1368 N N . ARG A 1 184 ? 38.514 38.989 -13.134 1.00 86.62 184 ARG A N 1
ATOM 1369 C CA . ARG A 1 184 ? 39.829 39.380 -13.669 1.00 86.62 184 ARG A CA 1
ATOM 1370 C C . ARG A 1 184 ? 39.745 40.534 -14.670 1.00 86.62 184 ARG A C 1
ATOM 1372 O O . ARG A 1 184 ? 40.601 41.411 -14.621 1.00 86.62 184 ARG A O 1
ATOM 1379 N N . MET A 1 185 ? 38.728 40.567 -15.533 1.00 82.06 185 MET A N 1
ATOM 1380 C CA . MET A 1 185 ? 38.506 41.690 -16.454 1.00 82.06 185 MET A CA 1
ATOM 1381 C C . MET A 1 185 ? 38.130 42.980 -15.712 1.00 82.06 185 MET A C 1
ATOM 1383 O O . MET A 1 185 ? 38.615 44.047 -16.072 1.00 82.06 185 MET A O 1
ATOM 1387 N N . GLN A 1 186 ? 37.330 42.899 -14.644 1.00 79.88 186 GLN A N 1
ATOM 1388 C CA . GLN A 1 186 ? 36.991 44.071 -13.824 1.00 79.88 186 GLN A CA 1
ATOM 1389 C C . GLN A 1 186 ? 38.180 44.627 -13.026 1.00 79.88 186 GLN A C 1
ATOM 1391 O O . GLN A 1 186 ? 38.232 45.829 -12.781 1.00 79.88 186 GLN A O 1
ATOM 1396 N N . GLN A 1 187 ? 39.137 43.783 -12.627 1.00 72.81 187 GLN A N 1
ATOM 1397 C CA . GLN A 1 187 ? 40.350 44.221 -11.922 1.00 72.81 187 GLN A CA 1
ATOM 1398 C C . GLN A 1 187 ? 41.411 44.861 -12.834 1.00 72.81 187 GLN A C 1
ATOM 1400 O O . GLN A 1 187 ? 42.330 45.501 -12.326 1.00 72.81 187 GLN A O 1
ATOM 1405 N N . HIS A 1 188 ? 41.277 44.740 -14.158 1.00 66.12 188 HIS A N 1
ATOM 1406 C CA . HIS A 1 188 ? 42.135 45.410 -15.138 1.00 66.12 188 HIS A CA 1
ATOM 1407 C C . HIS A 1 188 ? 41.313 46.294 -16.098 1.00 66.12 188 HIS A C 1
ATOM 1409 O O . HIS A 1 188 ? 41.240 46.000 -17.294 1.00 66.12 188 HIS A O 1
ATOM 1415 N N . PRO A 1 189 ? 40.694 47.393 -15.621 1.00 57.56 189 PRO A N 1
ATOM 1416 C CA . PRO A 1 189 ? 40.025 48.345 -16.492 1.00 57.56 189 PRO A CA 1
ATOM 1417 C C . PRO A 1 189 ? 41.084 49.244 -17.150 1.00 57.56 189 PRO A C 1
ATOM 1419 O O . PRO A 1 189 ? 41.346 50.350 -16.693 1.00 57.56 189 PRO A O 1
ATOM 1422 N N . GLY A 1 190 ? 41.724 48.753 -18.213 1.00 59.09 190 GLY A N 1
ATOM 1423 C CA . GLY A 1 190 ? 42.589 49.559 -19.077 1.00 59.09 190 GLY A CA 1
ATOM 1424 C C . GLY A 1 190 ? 44.085 49.267 -18.959 1.00 59.09 190 GLY A C 1
ATOM 1425 O O . GLY A 1 190 ? 44.773 49.762 -18.075 1.00 59.09 190 GLY A O 1
ATOM 1426 N N . PHE A 1 191 ? 44.600 48.548 -19.950 1.00 54.16 191 PHE A N 1
ATOM 1427 C CA . PHE A 1 191 ? 45.756 49.036 -20.698 1.00 54.16 191 PHE A CA 1
ATOM 1428 C C . PHE A 1 191 ? 45.268 49.207 -22.143 1.00 54.16 191 PHE A C 1
ATOM 1430 O O . PHE A 1 191 ? 45.181 48.235 -22.892 1.00 54.16 191 PHE A O 1
ATOM 1437 N N . CYS A 1 192 ? 44.811 50.421 -22.463 1.00 46.25 192 CYS A N 1
ATOM 1438 C CA . CYS A 1 192 ? 44.951 50.966 -23.814 1.00 46.25 192 CYS A CA 1
ATOM 1439 C C . CYS A 1 192 ? 46.380 51.486 -23.954 1.00 46.25 192 CYS A C 1
ATOM 1441 O O . CYS A 1 192 ? 46.905 51.986 -22.931 1.00 46.25 192 CYS A O 1
#

Sequence (192 aa):
DEESCKNDPCCLPNCRLKEGAQCSDKNDGCCRGCQVIAKDEKHVCRKARNTCQNDSYCDGSSGKCPPSVFKENGARCEHTDTDGSLCANGICTGKSRQCQNAFITYGAKRACYKRGGCSIVCEIPGKGCMQINDHYVDGTKCGYGGFCSGGECRHTFSGFVRENWVAILAAVVLVAAACFFYYRMQQHPGFC

pLDDT: mean 88.29, std 10.5, range [46.25, 98.44]